Protein AF-A0A9D2KF08-F1 (afdb_monomer)

Sequence (345 aa):
MSPELLIENLLAYAKRHLFLPEEDEIYMRNVLLSHFRLSSPYQGEADTSEAENADVPDALMGEIASFAKSAHLAEDGEEERFAANVFGLLMPRPSKVNEVFSRLCEKEGASKASEYLYSLSVKSGYVQKTAIARNLKWNYEDGKSGLENTVNLSKPEKNNKDIAKLLSAPKGNKYPSCALCKENEGFEGSATHPPRRNLRTVKLTLGGEKWFLQYSPYAYYEEHCIAINEEHVPMHVDANTPAKLLDFVDVLPHYFIGSNASLPIVGGSILDHEHFQGGKHLMPMHHAPIRKCYAHPAFPHLTFGILDWYNSAVRFEGPRDEAEACAAKIIEAWKTFDFPACSIL

Solvent-accessible surface area (backbone atoms only — not comparable to full-atom values): 19444 Å² total; per-residue (Å²): 130,58,74,40,52,50,50,55,26,50,51,43,25,20,43,70,58,34,69,38,54,79,88,44,46,68,59,51,50,53,52,49,29,60,74,69,74,47,94,68,75,58,88,69,91,78,88,38,64,66,42,52,70,48,85,55,39,62,66,61,40,50,50,44,21,52,46,26,56,77,68,64,73,38,60,94,91,37,24,67,48,50,25,34,44,55,35,26,69,47,40,65,55,58,70,55,50,36,52,50,34,53,51,27,35,75,76,68,30,39,70,52,20,52,49,51,54,50,46,41,28,32,47,38,50,41,26,38,59,74,43,36,69,62,33,49,72,51,76,47,82,55,91,96,47,68,44,83,44,72,49,74,66,39,58,83,82,80,50,74,66,56,51,51,51,56,70,68,49,80,89,61,93,56,82,51,78,49,100,77,40,68,67,36,58,54,24,73,47,55,102,82,39,79,59,23,23,25,45,72,56,37,79,45,67,36,68,89,39,61,27,32,39,38,71,46,44,60,42,89,55,52,70,27,27,37,42,28,50,60,59,87,38,60,36,74,74,52,56,60,46,44,46,28,53,51,40,48,31,71,60,36,69,80,35,47,69,46,66,64,60,66,44,104,86,42,68,84,95,60,60,66,45,28,56,32,45,31,21,52,61,83,54,71,74,74,72,40,52,71,68,44,78,53,80,46,90,95,33,83,68,38,47,32,24,38,38,59,52,99,58,99,45,77,47,74,49,56,54,67,70,49,44,32,57,50,49,16,52,49,48,55,49,54,79,72,49,67,40,70,95,75,74,35,114

Foldseek 3Di:
DPVLLLLVLLLLLLVQQQVDDPVCSVVLSVVSCVLLVHDDHDPDDRDNPCSNPDQACVVSLVVQLVSCVVVVSDDVPCSSLSSLLSLLSSHDDLVVLQVVLVVCCVPVRLVRSLVSQVSLCRRSLVQVVVQLVPWDWDWDDDPPAIDTDIHQRSDDDQDPVLVVCLVPDDPPCDVVNDQPAPSQDLASADSNHDHRSSWHWYWFAFLNFIWIKGFDSRDRDARKMKIFGNDQAFAADALRNLRRQLSVCVSVVQKHKDDWHLDPVIDPDDRRTHMIIMGRDDDSQNVFDFPDWDADPVQRFWTKGFTPDPDGDMDIDGDSVSVSNVVNVVRVCLVPDADVVVPRD

Mean predicted aligned error: 5.59 Å

Structure (mmCIF, N/CA/C/O backbone):
data_AF-A0A9D2KF08-F1
#
_entry.id   AF-A0A9D2KF08-F1
#
loop_
_atom_site.group_PDB
_atom_site.id
_atom_site.type_symbol
_atom_site.label_atom_id
_atom_site.label_alt_id
_atom_site.label_comp_id
_atom_site.label_asym_id
_atom_site.label_entity_id
_atom_site.label_seq_id
_atom_site.pdbx_PDB_ins_code
_atom_site.Cartn_x
_atom_site.Cartn_y
_atom_site.Cartn_z
_atom_site.occupancy
_atom_site.B_iso_or_equiv
_atom_site.auth_seq_id
_atom_site.auth_comp_id
_atom_site.auth_asym_id
_atom_site.auth_atom_id
_atom_site.pdbx_PDB_model_num
ATOM 1 N N . MET A 1 1 ? -23.057 9.741 19.731 1.00 75.94 1 MET A N 1
ATOM 2 C CA . MET A 1 1 ? -23.403 8.330 20.000 1.00 75.94 1 MET A CA 1
ATOM 3 C C . MET A 1 1 ? -22.954 7.960 21.410 1.00 75.94 1 MET A C 1
ATOM 5 O O . MET A 1 1 ? -22.031 8.611 21.889 1.00 75.94 1 MET A O 1
ATOM 9 N N . SER A 1 2 ? -23.578 6.991 22.096 1.00 90.75 2 SER A N 1
ATOM 10 C CA . SER A 1 2 ? -22.961 6.454 23.323 1.00 90.75 2 SER A CA 1
ATOM 11 C C . SER A 1 2 ? -21.715 5.637 22.949 1.00 90.75 2 SER A C 1
ATOM 13 O O . SER A 1 2 ? -21.693 5.035 21.872 1.00 90.75 2 SER A O 1
ATOM 15 N N . PRO A 1 3 ? -20.665 5.614 23.782 1.00 93.12 3 PRO A N 1
ATOM 16 C CA . PRO A 1 3 ? -19.430 4.908 23.447 1.00 93.12 3 PRO A CA 1
ATOM 17 C C . PRO A 1 3 ? -19.610 3.384 23.374 1.00 93.12 3 PRO A C 1
ATOM 19 O O . PRO A 1 3 ? -18.895 2.713 22.636 1.00 93.12 3 PRO A O 1
ATOM 22 N N . GLU A 1 4 ? -20.606 2.829 24.064 1.00 96.38 4 GLU A N 1
ATOM 23 C CA . GLU A 1 4 ? -20.986 1.423 23.933 1.00 96.38 4 GLU A CA 1
ATOM 24 C C . GLU A 1 4 ? -21.622 1.128 22.567 1.00 96.38 4 GLU A C 1
ATOM 26 O O . GLU A 1 4 ? -21.334 0.093 21.976 1.00 96.38 4 GLU A O 1
ATOM 31 N N . LEU A 1 5 ? -22.450 2.036 22.034 1.00 96.75 5 LEU A N 1
ATOM 32 C CA . LEU A 1 5 ? -23.038 1.881 20.699 1.00 96.75 5 LEU A CA 1
ATOM 33 C C . LEU A 1 5 ? -21.975 2.051 19.597 1.00 96.75 5 LEU A C 1
ATOM 35 O O . LEU A 1 5 ? -22.026 1.355 18.585 1.00 96.75 5 LEU A O 1
ATOM 39 N N . LEU A 1 6 ? -20.955 2.889 19.829 1.00 97.81 6 LEU A N 1
ATOM 40 C CA . LEU A 1 6 ? -19.782 2.975 18.952 1.00 97.81 6 LEU A CA 1
ATOM 41 C C . LEU A 1 6 ? -19.063 1.618 18.838 1.00 97.81 6 LEU A C 1
ATOM 43 O O . LEU A 1 6 ? -18.645 1.245 17.746 1.00 97.81 6 LEU A O 1
ATOM 47 N N . ILE A 1 7 ? -18.950 0.850 19.928 1.00 98.31 7 ILE A N 1
ATOM 48 C CA . ILE A 1 7 ? -18.364 -0.502 19.881 1.00 98.31 7 ILE A CA 1
ATOM 49 C C . ILE A 1 7 ? -19.183 -1.431 18.981 1.00 98.31 7 ILE A C 1
ATOM 51 O O . ILE A 1 7 ? -18.597 -2.135 18.160 1.00 98.31 7 ILE A O 1
ATOM 55 N N . GLU A 1 8 ? -20.513 -1.416 19.082 1.00 98.00 8 GLU A N 1
ATOM 56 C CA . GLU A 1 8 ? -21.365 -2.257 18.229 1.00 98.00 8 GLU A CA 1
ATOM 57 C C . GLU A 1 8 ? -21.230 -1.883 16.744 1.00 98.00 8 GLU A C 1
ATOM 59 O O . GLU A 1 8 ? -21.071 -2.762 15.895 1.00 98.00 8 GLU A O 1
ATOM 64 N N . ASN A 1 9 ? -21.151 -0.586 16.432 1.00 98.31 9 ASN A N 1
ATOM 65 C CA . ASN A 1 9 ? -20.872 -0.111 15.076 1.00 98.31 9 ASN A CA 1
ATOM 66 C C . ASN A 1 9 ? -19.496 -0.546 14.559 1.00 98.31 9 ASN A C 1
ATOM 68 O O . ASN A 1 9 ? -19.372 -0.959 13.405 1.00 98.31 9 ASN A O 1
ATOM 72 N N . LEU A 1 10 ? -18.461 -0.501 15.401 1.00 98.56 10 LEU A N 1
ATOM 73 C CA . LEU A 1 10 ? -17.120 -0.961 15.037 1.00 98.56 10 LEU A CA 1
ATOM 74 C C . LEU A 1 10 ? -17.085 -2.468 14.765 1.00 98.56 10 LEU A C 1
ATOM 76 O O . LEU A 1 10 ? -16.436 -2.895 13.810 1.00 98.56 10 LEU A O 1
ATOM 80 N N . LEU A 1 11 ? -17.790 -3.273 15.564 1.00 98.44 11 LEU A N 1
ATOM 81 C CA . LEU A 1 11 ? -17.887 -4.721 15.358 1.00 98.44 11 LEU A CA 1
ATOM 82 C C . LEU A 1 11 ? -18.637 -5.044 14.064 1.00 98.44 11 LEU A C 1
ATOM 84 O O . LEU A 1 11 ? -18.168 -5.865 13.276 1.00 98.44 11 LEU A O 1
ATOM 88 N N . ALA A 1 12 ? -19.762 -4.376 13.806 1.00 98.12 12 ALA A N 1
ATOM 89 C CA . ALA A 1 12 ? -20.527 -4.544 12.575 1.00 98.12 12 ALA A CA 1
ATOM 90 C C . ALA A 1 12 ? -19.712 -4.145 11.332 1.00 98.12 12 ALA A C 1
ATOM 92 O O . ALA A 1 12 ? -19.596 -4.928 10.384 1.00 98.12 12 ALA A O 1
ATOM 93 N N . TYR A 1 13 ? -19.043 -2.987 11.380 1.00 98.62 13 TYR A N 1
ATOM 94 C CA . TYR A 1 13 ? -18.118 -2.550 10.334 1.00 98.62 13 TYR A CA 1
ATOM 95 C C . TYR A 1 13 ? -16.993 -3.569 10.114 1.00 98.62 13 TYR A C 1
ATOM 97 O O . TYR A 1 13 ? -16.689 -3.931 8.976 1.00 98.62 13 TYR A O 1
ATOM 105 N N . ALA A 1 14 ? -16.372 -4.066 11.188 1.00 98.50 14 ALA A N 1
ATOM 106 C CA . ALA A 1 14 ? -15.249 -4.991 11.093 1.00 98.50 14 ALA A CA 1
ATOM 107 C C . ALA A 1 14 ? -15.651 -6.356 10.518 1.00 98.50 14 ALA A C 1
ATOM 109 O O . ALA A 1 14 ? -14.925 -6.892 9.678 1.00 98.50 14 ALA A O 1
ATOM 110 N N . LYS A 1 15 ? -16.818 -6.895 10.892 1.00 97.88 15 LYS A N 1
ATOM 111 C CA . LYS A 1 15 ? -17.366 -8.123 10.287 1.00 97.88 15 LYS A CA 1
ATOM 112 C C . LYS A 1 15 ? -17.583 -7.948 8.787 1.00 97.88 15 LYS A C 1
ATOM 114 O O . LYS A 1 15 ? -17.232 -8.821 7.997 1.00 97.88 15 LYS A O 1
ATOM 119 N N . ARG A 1 16 ? -18.120 -6.793 8.388 1.00 97.62 16 ARG A N 1
ATOM 120 C CA . ARG A 1 16 ? -18.457 -6.506 6.993 1.00 97.62 16 ARG A CA 1
ATOM 121 C C . ARG A 1 16 ? -17.239 -6.227 6.112 1.00 97.62 16 ARG A C 1
ATOM 123 O O . ARG A 1 16 ? -17.186 -6.719 4.988 1.00 97.62 16 ARG A O 1
ATOM 130 N N . HIS A 1 17 ? -16.286 -5.434 6.601 1.00 97.94 17 HIS A N 1
ATOM 131 C CA . HIS A 1 17 ? -15.233 -4.828 5.772 1.00 97.94 17 HIS A CA 1
ATOM 132 C C . HIS A 1 17 ? -13.811 -5.251 6.141 1.00 97.94 17 HIS A C 1
ATOM 134 O O . HIS A 1 17 ? -12.909 -5.140 5.312 1.00 97.94 17 HIS A O 1
ATOM 140 N N . LEU A 1 18 ? -13.594 -5.714 7.375 1.00 97.88 18 LEU A N 1
ATOM 141 C CA . LEU A 1 18 ? -12.272 -6.063 7.910 1.00 97.88 18 LEU A CA 1
ATOM 142 C C . LEU A 1 18 ? -12.136 -7.556 8.225 1.00 97.88 18 LEU A C 1
ATOM 144 O O . LEU A 1 18 ? -11.150 -7.957 8.831 1.00 97.88 18 LEU A O 1
ATOM 148 N N . PHE A 1 19 ? -13.069 -8.390 7.759 1.00 96.75 19 PHE A N 1
ATOM 149 C CA . PHE A 1 19 ? -13.002 -9.848 7.888 1.00 96.75 19 PHE A CA 1
ATOM 150 C C . PHE A 1 19 ? -12.913 -10.334 9.345 1.00 96.75 19 PHE A C 1
ATOM 152 O O . PHE A 1 19 ? -12.255 -11.343 9.605 1.00 96.75 19 PHE A O 1
ATOM 159 N N . LEU A 1 20 ? -13.551 -9.628 10.288 1.00 97.69 20 LEU A N 1
ATOM 160 C CA . LEU A 1 20 ? -13.701 -10.116 11.661 1.00 97.69 20 LEU A CA 1
ATOM 161 C C . LEU A 1 20 ? -14.610 -11.364 11.654 1.00 97.69 20 LEU A C 1
ATOM 163 O O . LEU A 1 20 ? -15.760 -11.245 11.226 1.00 97.69 20 LEU A O 1
ATOM 167 N N . PRO A 1 21 ? -14.130 -12.541 12.099 1.00 96.69 21 PRO A N 1
ATOM 168 C CA . PRO A 1 21 ? -14.959 -13.742 12.187 1.00 96.69 21 PRO A CA 1
ATOM 169 C C . PRO A 1 21 ? -16.083 -13.589 13.216 1.00 96.69 21 PRO A C 1
ATOM 171 O O . PRO A 1 21 ? -15.921 -12.893 14.221 1.00 96.69 21 PRO A O 1
ATOM 174 N N . GLU A 1 22 ? -17.206 -14.278 13.000 1.00 96.19 22 GLU A N 1
ATOM 175 C CA . GLU A 1 22 ? -18.330 -14.274 13.949 1.00 96.19 22 GLU A CA 1
ATOM 176 C C . GLU A 1 22 ? -17.916 -14.849 15.309 1.00 96.19 22 GLU A C 1
ATOM 178 O O . GLU A 1 22 ? -18.312 -14.339 16.358 1.00 96.19 22 GLU A O 1
ATOM 183 N N . GLU A 1 23 ? -17.051 -15.863 15.303 1.00 97.25 23 GLU A N 1
ATOM 184 C CA . GLU A 1 23 ? -16.531 -16.514 16.504 1.00 97.25 23 GLU A CA 1
ATOM 185 C C . GLU A 1 23 ? -15.703 -15.561 17.381 1.00 97.25 23 GLU A C 1
ATOM 187 O O . GLU A 1 23 ? -15.657 -15.720 18.603 1.00 97.25 23 GLU A O 1
ATOM 192 N N . ASP A 1 24 ? -15.089 -14.545 16.770 1.00 98.00 24 ASP A N 1
ATOM 193 C CA . ASP A 1 24 ? -14.249 -13.562 17.453 1.00 98.00 24 ASP A CA 1
ATOM 194 C C . ASP A 1 24 ? -15.043 -12.340 17.940 1.00 98.00 24 ASP A C 1
ATOM 196 O O . ASP A 1 24 ? -14.480 -11.482 18.621 1.00 98.00 24 ASP A O 1
ATOM 200 N N . GLU A 1 25 ? -16.344 -12.233 17.649 1.00 97.56 25 GLU A N 1
ATOM 201 C CA . GLU A 1 25 ? -17.122 -11.027 17.951 1.00 97.56 25 GLU A CA 1
ATOM 202 C C . GLU A 1 25 ? -17.157 -10.715 19.456 1.00 97.56 25 GLU A C 1
ATOM 204 O O . GLU A 1 25 ? -16.863 -9.593 19.875 1.00 97.56 25 GLU A O 1
ATOM 209 N N . ILE A 1 26 ? -17.468 -11.709 20.297 1.00 97.88 26 ILE A N 1
ATOM 210 C CA . ILE A 1 26 ? -17.503 -11.537 21.761 1.00 97.88 26 ILE A CA 1
ATOM 211 C C . ILE A 1 26 ? -16.108 -11.196 22.295 1.00 97.88 26 ILE A C 1
ATOM 213 O O . ILE A 1 26 ? -15.964 -10.336 23.167 1.00 97.88 26 ILE A O 1
ATOM 217 N N . TYR A 1 27 ? -15.074 -11.853 21.767 1.00 98.50 27 TYR A N 1
ATOM 218 C CA . TYR A 1 27 ? -13.692 -11.575 22.141 1.00 98.50 27 TYR A CA 1
ATOM 219 C C . TYR A 1 27 ? -13.312 -10.128 21.805 1.00 98.50 27 TYR A C 1
ATOM 221 O O . TYR A 1 27 ? -12.850 -9.394 22.681 1.00 98.50 27 TYR A O 1
ATOM 229 N N . MET A 1 28 ? -13.570 -9.692 20.571 1.00 98.56 28 MET A N 1
ATOM 230 C CA . MET A 1 28 ? -13.241 -8.349 20.103 1.00 98.56 28 MET A CA 1
ATOM 231 C C . MET A 1 28 ? -14.034 -7.278 20.852 1.00 98.56 28 MET A C 1
ATOM 233 O O . MET A 1 28 ? -13.464 -6.262 21.242 1.00 98.56 28 MET A O 1
ATOM 237 N N . ARG A 1 29 ? -15.314 -7.524 21.154 1.00 98.31 29 ARG A N 1
ATOM 238 C CA . ARG A 1 29 ? -16.123 -6.641 22.005 1.00 98.31 29 ARG A CA 1
ATOM 239 C C . ARG A 1 29 ? -15.451 -6.392 23.353 1.00 98.31 29 ARG A C 1
ATOM 241 O O . ARG A 1 29 ? -15.300 -5.244 23.756 1.00 98.31 29 ARG A O 1
ATOM 248 N N . ASN A 1 30 ? -14.986 -7.446 24.024 1.00 98.44 30 ASN A N 1
ATOM 249 C CA . ASN A 1 30 ? -14.297 -7.321 25.312 1.00 98.44 30 ASN A CA 1
ATOM 250 C C . ASN A 1 30 ? -12.951 -6.587 25.195 1.00 98.44 30 ASN A C 1
ATOM 252 O O . ASN A 1 30 ? -12.602 -5.796 26.074 1.00 98.44 30 ASN A O 1
ATOM 256 N N . VAL A 1 31 ? -12.211 -6.804 24.103 1.00 98.31 31 VAL A N 1
ATOM 257 C CA . VAL A 1 31 ? -10.979 -6.056 23.807 1.00 98.31 31 VAL A CA 1
ATOM 258 C C . VAL A 1 31 ? -11.276 -4.562 23.651 1.00 98.31 31 VAL A C 1
ATOM 260 O O . VAL A 1 31 ? -10.591 -3.741 24.262 1.00 98.31 31 VAL A O 1
ATOM 263 N N . LEU A 1 32 ? -12.316 -4.201 22.895 1.00 98.44 32 LEU A N 1
ATOM 264 C CA . LEU A 1 32 ? -12.725 -2.809 22.697 1.00 98.44 32 LEU A CA 1
ATOM 265 C C . LEU A 1 32 ? -13.244 -2.169 23.988 1.00 98.44 32 LEU A C 1
ATOM 267 O O . LEU A 1 32 ? -12.834 -1.056 24.297 1.00 98.44 32 LEU A O 1
ATOM 271 N N . LEU A 1 33 ? -14.059 -2.874 24.783 1.00 98.44 33 LEU A N 1
ATOM 272 C CA . LEU A 1 33 ? -14.514 -2.403 26.099 1.00 98.44 33 LEU A CA 1
ATOM 273 C C . LEU A 1 33 ? -13.323 -2.063 27.001 1.00 98.44 33 LEU A C 1
ATOM 275 O O . LEU A 1 33 ? -13.264 -0.973 27.570 1.00 98.44 33 LEU A O 1
ATOM 279 N N . SER A 1 34 ? -12.327 -2.954 27.068 1.00 98.00 34 SER A N 1
ATOM 280 C CA . SER A 1 34 ? -11.099 -2.700 27.824 1.00 98.00 34 SER A CA 1
ATOM 281 C C . SER A 1 34 ? -10.314 -1.511 27.267 1.00 98.00 34 SER A C 1
ATOM 283 O O . SER A 1 34 ? -9.789 -0.717 28.047 1.00 98.00 34 SER A O 1
ATOM 285 N N . HIS A 1 35 ? -10.212 -1.381 25.942 1.00 96.94 35 HIS A N 1
ATOM 286 C CA . HIS A 1 35 ? -9.482 -0.287 25.299 1.00 96.94 35 HIS A CA 1
ATOM 287 C C . HIS A 1 35 ? -10.166 1.071 25.522 1.00 96.94 35 HIS A C 1
ATOM 289 O O . HIS A 1 35 ? -9.496 2.081 25.724 1.00 96.94 35 HIS A O 1
ATOM 295 N N . PHE A 1 36 ? -11.501 1.084 25.551 1.00 97.75 36 PHE A N 1
ATOM 296 C CA . PHE A 1 36 ? -12.343 2.263 25.778 1.00 97.75 36 PHE A CA 1
ATOM 297 C C . PHE A 1 36 ? -12.617 2.549 27.257 1.00 97.75 36 PHE A C 1
ATOM 299 O O . PHE A 1 36 ? -13.245 3.556 27.573 1.00 97.75 36 PHE A O 1
ATOM 306 N N . ARG A 1 37 ? -12.116 1.701 28.168 1.00 97.75 37 ARG A N 1
ATOM 307 C CA . ARG A 1 37 ? -12.344 1.778 29.622 1.00 97.75 37 ARG A CA 1
ATOM 308 C C . ARG A 1 37 ? -13.832 1.757 30.001 1.00 97.75 37 ARG A C 1
ATOM 310 O O . ARG A 1 37 ? -14.253 2.450 30.925 1.00 97.75 37 ARG A O 1
ATOM 317 N N . LEU A 1 38 ? -14.614 0.937 29.303 1.00 97.31 38 LEU A N 1
ATOM 318 C CA . LEU A 1 38 ? -16.035 0.706 29.565 1.00 97.31 38 LEU A CA 1
ATOM 319 C C . LEU A 1 38 ? -16.226 -0.630 30.292 1.00 97.31 38 LEU A C 1
ATOM 321 O O . LEU A 1 38 ? -15.482 -1.584 30.071 1.00 97.31 38 LEU A O 1
ATOM 325 N N . SER A 1 39 ? -17.226 -0.704 31.170 1.00 96.06 39 SER A N 1
ATOM 326 C CA . SER A 1 39 ? -17.474 -1.881 32.017 1.00 96.06 39 SER A CA 1
ATOM 327 C C . SER A 1 39 ? -18.493 -2.867 31.444 1.00 96.06 39 SER A C 1
ATOM 329 O O . SER A 1 39 ? -18.546 -4.011 31.894 1.00 96.06 39 SER A O 1
ATOM 331 N N . SER A 1 40 ? -19.313 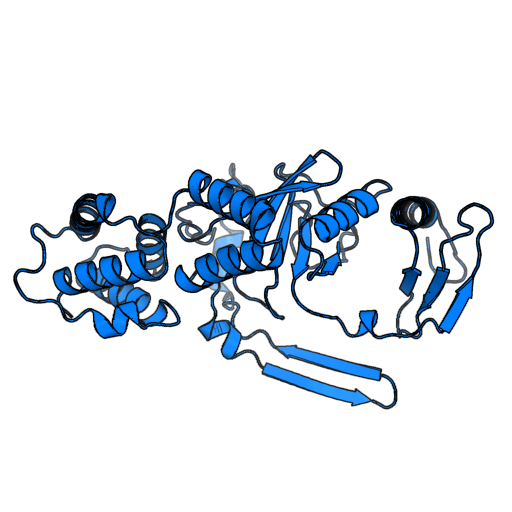-2.446 30.481 1.00 96.44 40 SER A N 1
ATOM 332 C CA . SER A 1 40 ? -20.398 -3.256 29.925 1.00 96.44 40 SER A CA 1
ATOM 333 C C . SER A 1 40 ? -20.714 -2.865 28.482 1.00 96.44 40 SER A C 1
ATOM 335 O O . SER A 1 40 ? -20.522 -1.704 28.121 1.00 96.44 40 SER A O 1
ATOM 337 N N . PRO A 1 41 ? -21.238 -3.797 27.668 1.00 96.50 41 PRO A N 1
ATOM 338 C CA . PRO A 1 41 ? -21.684 -3.500 26.312 1.00 96.50 41 PRO A CA 1
ATOM 339 C C . PRO A 1 41 ? -23.009 -2.732 26.288 1.00 96.50 41 PRO A C 1
ATOM 341 O O . PRO A 1 41 ? -23.691 -2.596 27.312 1.00 96.50 41 PRO A O 1
ATOM 344 N N . TYR A 1 42 ? -23.387 -2.278 25.093 1.00 96.38 42 TYR A N 1
ATOM 345 C CA . TYR A 1 42 ? -24.669 -1.627 24.850 1.00 96.38 42 TYR A CA 1
ATOM 346 C C . TYR A 1 42 ? -25.823 -2.582 25.196 1.00 96.38 42 TYR A C 1
ATOM 348 O O . TYR A 1 42 ? -25.774 -3.765 24.875 1.00 96.38 42 TYR A O 1
ATOM 356 N N . GLN A 1 43 ? -26.842 -2.082 25.900 1.00 91.25 43 GLN A N 1
ATOM 357 C CA . GLN A 1 43 ? -27.939 -2.905 26.437 1.00 91.25 43 GLN A CA 1
ATOM 358 C C . GLN A 1 43 ? -29.208 -2.888 25.563 1.00 91.25 43 GLN A C 1
ATOM 360 O O . GLN A 1 43 ? -30.185 -3.550 25.901 1.00 91.25 43 GLN A O 1
ATOM 365 N N . GLY A 1 44 ? -29.222 -2.105 24.481 1.00 89.69 44 GLY A N 1
ATOM 366 C CA . GLY A 1 44 ? -30.364 -1.974 23.572 1.00 89.69 44 GLY A CA 1
ATOM 367 C C . GLY A 1 44 ? -30.131 -2.637 22.216 1.00 89.69 44 GLY A C 1
ATOM 368 O O . GLY A 1 44 ? -29.064 -3.186 21.947 1.00 89.69 44 GLY A O 1
ATOM 369 N N . GLU A 1 45 ? -31.125 -2.532 21.338 1.00 88.81 45 GLU A N 1
ATOM 370 C CA . GLU A 1 45 ? -30.956 -2.863 19.923 1.00 88.81 45 GLU A CA 1
ATOM 371 C C . GLU A 1 45 ? -30.107 -1.779 19.249 1.00 88.81 45 GLU A C 1
ATOM 373 O O . GLU A 1 45 ? -30.460 -0.598 19.264 1.00 88.81 45 GLU A O 1
ATOM 378 N N . ALA A 1 46 ? -28.956 -2.175 18.708 1.00 90.94 46 ALA A N 1
ATOM 379 C CA . ALA A 1 46 ? -28.071 -1.287 17.970 1.00 90.94 46 ALA A CA 1
ATOM 380 C C . ALA A 1 46 ? -28.479 -1.262 16.491 1.00 90.94 46 ALA A C 1
ATOM 382 O O . ALA A 1 46 ? -28.489 -2.302 15.836 1.00 90.94 46 ALA A O 1
ATOM 383 N N . ASP A 1 47 ? -28.779 -0.078 15.957 1.00 93.50 47 ASP A N 1
ATOM 384 C CA . ASP A 1 47 ? -28.859 0.124 14.509 1.00 93.50 47 ASP A CA 1
ATOM 385 C C . ASP A 1 47 ? -27.447 0.372 13.966 1.00 93.50 47 ASP A C 1
ATOM 387 O O . ASP A 1 47 ? -26.882 1.454 14.139 1.00 93.50 47 ASP A O 1
ATOM 391 N N . THR A 1 48 ? -26.875 -0.659 13.342 1.00 96.12 48 THR A N 1
ATOM 392 C CA . THR A 1 48 ? -25.519 -0.658 12.773 1.00 96.12 48 THR A CA 1
ATOM 393 C C . THR A 1 48 ? -25.497 -0.433 11.263 1.00 96.12 48 THR A C 1
ATOM 395 O O . THR A 1 48 ? -24.436 -0.509 10.636 1.00 96.12 48 THR A O 1
ATOM 398 N N . SER A 1 49 ? -26.651 -0.139 10.658 1.00 95.50 49 SER A N 1
ATOM 399 C CA . SER A 1 49 ? -26.810 -0.096 9.203 1.00 95.50 49 SER A CA 1
ATOM 400 C C . SER A 1 49 ? -25.904 0.938 8.527 1.00 95.50 49 SER A C 1
ATOM 402 O O . SER A 1 49 ? -25.339 0.660 7.469 1.00 95.50 49 SER A O 1
ATOM 404 N N . GLU A 1 50 ? -25.705 2.109 9.135 1.00 95.12 50 GLU A N 1
ATOM 405 C CA . GLU A 1 50 ? -24.804 3.139 8.604 1.00 95.12 50 GLU A CA 1
ATOM 406 C C . GLU A 1 50 ? -23.344 2.660 8.592 1.00 95.12 50 GLU A C 1
ATOM 408 O O . GLU A 1 50 ? -22.655 2.789 7.579 1.00 95.12 50 GLU A O 1
ATOM 413 N N . ALA A 1 51 ? -22.888 2.033 9.681 1.00 96.06 51 ALA A N 1
ATOM 414 C CA . ALA A 1 51 ? -21.533 1.502 9.787 1.00 96.06 51 ALA A CA 1
ATOM 415 C C . ALA A 1 51 ? -21.301 0.355 8.788 1.00 96.06 51 ALA A C 1
ATOM 417 O O . ALA A 1 51 ? -20.293 0.322 8.086 1.00 96.06 51 ALA A O 1
ATOM 418 N N . GLU A 1 52 ? -22.249 -0.568 8.648 1.00 95.88 52 GLU A N 1
ATOM 419 C CA . GLU A 1 52 ? -22.136 -1.686 7.703 1.00 95.88 52 GLU A CA 1
ATOM 420 C C . GLU A 1 52 ? -22.080 -1.233 6.241 1.00 95.88 52 GLU A C 1
ATOM 422 O O . GLU A 1 52 ? -21.388 -1.848 5.428 1.00 95.88 52 GLU A O 1
ATOM 427 N N . ASN A 1 53 ? -22.768 -0.147 5.896 1.00 96.69 53 ASN A N 1
ATOM 428 C CA . ASN A 1 53 ? -22.820 0.363 4.528 1.00 96.69 53 ASN A CA 1
ATOM 429 C C . ASN A 1 53 ? -21.760 1.436 4.230 1.00 96.69 53 ASN A C 1
ATOM 431 O O . ASN A 1 53 ? -21.705 1.939 3.110 1.00 96.69 53 ASN A O 1
ATOM 435 N N . ALA A 1 54 ? -20.895 1.770 5.191 1.00 96.50 54 ALA A N 1
ATOM 436 C CA . ALA A 1 54 ? -19.870 2.786 5.008 1.00 96.50 54 ALA A CA 1
ATOM 437 C C . ALA A 1 54 ? -18.789 2.363 3.990 1.00 96.50 54 ALA A C 1
ATOM 439 O O . ALA A 1 54 ? -18.156 1.302 4.082 1.00 96.50 54 ALA A O 1
ATOM 440 N N . ASP A 1 55 ? -18.519 3.246 3.025 1.00 94.44 55 ASP A N 1
ATOM 441 C CA . ASP A 1 55 ? -17.479 3.033 2.016 1.00 94.44 55 ASP A CA 1
ATOM 442 C C . ASP A 1 55 ? -16.061 3.266 2.555 1.00 94.44 55 ASP A C 1
ATOM 444 O O . ASP A 1 55 ? -15.119 2.592 2.128 1.00 94.44 55 ASP A O 1
ATOM 448 N N . VAL A 1 56 ? -15.920 4.165 3.525 1.00 97.56 56 VAL A N 1
ATOM 449 C CA . VAL A 1 56 ? -14.666 4.546 4.188 1.00 97.56 56 VAL A CA 1
ATOM 450 C C . VAL A 1 56 ? -14.900 4.682 5.700 1.00 97.56 56 VAL A C 1
ATOM 452 O O . VAL A 1 56 ? -16.029 4.956 6.109 1.00 97.56 56 VAL A O 1
ATOM 455 N N . PRO A 1 57 ? -13.867 4.520 6.546 1.00 97.75 57 PRO A N 1
ATOM 456 C CA . PRO A 1 57 ? -14.032 4.515 8.001 1.00 97.75 57 PRO A CA 1
ATOM 457 C C . PRO A 1 57 ? -14.065 5.907 8.651 1.00 97.75 57 PRO A C 1
ATOM 459 O O . PRO A 1 57 ? -14.110 5.992 9.876 1.00 97.75 57 PRO A O 1
ATOM 462 N N . ASP A 1 58 ? -14.007 6.991 7.873 1.00 97.06 58 ASP A N 1
ATOM 463 C CA . ASP A 1 58 ? -13.763 8.355 8.364 1.00 97.06 58 ASP A CA 1
ATOM 464 C C . ASP A 1 58 ? -14.709 8.788 9.493 1.00 97.06 58 ASP A C 1
ATOM 466 O O . ASP A 1 58 ? -14.257 9.366 10.482 1.00 97.06 58 ASP A O 1
ATOM 470 N N . ALA A 1 59 ? -16.006 8.482 9.375 1.00 97.06 59 ALA A N 1
ATOM 471 C CA . ALA A 1 59 ? -16.994 8.807 10.403 1.00 97.06 59 ALA A CA 1
ATOM 472 C C . ALA A 1 59 ? -16.685 8.082 11.724 1.00 97.06 59 ALA A C 1
ATOM 474 O O . ALA A 1 59 ? -16.563 8.726 12.764 1.00 97.06 59 ALA A O 1
ATOM 475 N N . LEU A 1 60 ? -16.450 6.766 11.669 1.00 98.12 60 LEU A N 1
ATOM 476 C CA . LEU A 1 60 ? -16.089 5.957 12.838 1.00 98.12 60 LEU A CA 1
ATOM 477 C C . LEU A 1 60 ? -14.757 6.405 13.448 1.00 98.12 60 LEU A C 1
ATOM 479 O O . LEU A 1 60 ? -14.636 6.496 14.667 1.00 98.12 60 LEU A O 1
ATOM 483 N N . MET A 1 61 ? -13.757 6.728 12.623 1.00 97.44 61 MET A N 1
ATOM 484 C CA . MET A 1 61 ? -12.487 7.282 13.103 1.00 97.44 61 MET A CA 1
ATOM 485 C C . MET A 1 61 ? -12.687 8.617 13.826 1.00 97.44 61 MET A C 1
ATOM 487 O O . MET A 1 61 ? -12.102 8.825 14.889 1.00 97.44 61 MET A O 1
ATOM 491 N N . GLY A 1 62 ? -13.538 9.495 13.288 1.00 97.19 62 GLY A N 1
ATOM 492 C CA . GLY A 1 62 ? -13.903 10.762 13.917 1.00 97.19 62 GLY A CA 1
ATOM 493 C C . GLY A 1 62 ? -14.631 10.576 15.250 1.00 97.19 62 GLY A C 1
ATOM 494 O O . GLY A 1 62 ? -14.319 11.267 16.221 1.00 97.19 62 GLY A O 1
ATOM 495 N N . GLU A 1 63 ? -15.549 9.612 15.335 1.00 97.69 63 GLU A N 1
ATOM 496 C CA . GLU A 1 63 ? -16.248 9.268 16.577 1.00 97.69 63 GLU A CA 1
ATOM 497 C C . GLU A 1 63 ? -15.298 8.697 17.634 1.00 97.69 63 GLU A C 1
ATOM 499 O O . GLU A 1 63 ? -15.349 9.124 18.790 1.00 97.69 63 GLU A O 1
ATOM 504 N N . ILE A 1 64 ? -14.377 7.806 17.245 1.00 98.06 64 ILE A N 1
ATOM 505 C CA . ILE A 1 64 ? -13.331 7.291 18.138 1.00 98.06 64 ILE A CA 1
ATOM 506 C C . ILE A 1 64 ? -12.458 8.435 18.656 1.00 98.06 64 ILE A C 1
ATOM 508 O O . ILE A 1 64 ? -12.217 8.517 19.859 1.00 98.06 64 ILE A O 1
ATOM 512 N N . ALA A 1 65 ? -11.994 9.323 17.775 1.00 97.00 65 ALA A N 1
ATOM 513 C CA . ALA A 1 65 ? -11.145 10.448 18.156 1.00 97.00 65 ALA A CA 1
ATOM 514 C C . ALA A 1 65 ? -11.878 11.411 19.107 1.00 97.00 65 ALA A C 1
ATOM 516 O O . ALA A 1 65 ? -11.335 11.817 20.137 1.00 97.00 65 ALA A O 1
ATOM 517 N N . SER A 1 66 ? -13.140 11.733 18.808 1.00 96.88 66 SER A N 1
ATOM 518 C CA . SER A 1 66 ? -13.982 12.572 19.665 1.00 96.88 66 SER A CA 1
ATOM 519 C C . SER A 1 66 ? -14.197 11.940 21.040 1.00 96.88 66 SER A C 1
ATOM 521 O O . SER A 1 66 ? -14.050 12.621 22.062 1.00 96.88 66 SER A O 1
ATOM 523 N N . PHE A 1 67 ? -14.478 10.637 21.080 1.00 97.31 67 PHE A N 1
ATOM 524 C CA . PHE A 1 67 ? -14.630 9.913 22.332 1.00 97.31 67 PHE A CA 1
ATOM 525 C C . PHE A 1 67 ? -13.319 9.884 23.122 1.00 97.31 67 PHE A C 1
ATOM 527 O O . PHE A 1 67 ? -13.319 10.260 24.296 1.00 97.31 67 PHE A O 1
ATOM 534 N N . ALA A 1 68 ? -12.199 9.548 22.473 1.00 97.12 68 ALA A N 1
ATOM 535 C CA . ALA A 1 68 ? -10.882 9.497 23.095 1.00 97.12 68 ALA A CA 1
ATOM 536 C C . ALA A 1 68 ? -10.497 10.828 23.747 1.00 97.12 68 ALA A C 1
ATOM 538 O O . ALA A 1 68 ? -9.982 10.834 24.866 1.00 97.12 68 ALA A O 1
ATOM 539 N N . LYS A 1 69 ? -10.826 11.948 23.094 1.00 96.00 69 LYS A N 1
ATOM 540 C CA . LYS A 1 69 ? -10.671 13.288 23.661 1.00 96.00 69 LYS A CA 1
ATOM 541 C C . LYS A 1 69 ? -11.531 13.497 24.903 1.00 96.00 69 LYS A C 1
ATOM 543 O O . LYS A 1 69 ? -11.028 13.874 25.956 1.00 96.00 69 LYS A O 1
ATOM 548 N N . SER A 1 70 ? -12.838 13.259 24.780 1.00 95.56 70 SER A N 1
ATOM 549 C CA . SER A 1 70 ? -13.807 13.551 25.845 1.00 95.56 70 SER A CA 1
ATOM 550 C C . SER A 1 70 ? -13.625 12.684 27.095 1.00 95.56 70 SER A C 1
ATOM 552 O O . SER A 1 70 ? -13.913 13.134 28.200 1.00 95.56 70 SER A O 1
ATOM 554 N N . ALA A 1 71 ? -13.125 11.459 26.921 1.00 95.69 71 ALA A N 1
ATOM 555 C CA . ALA A 1 71 ? -12.898 10.490 27.988 1.00 95.69 71 ALA A CA 1
ATOM 556 C C . ALA A 1 71 ? -11.427 10.420 28.441 1.00 95.69 71 ALA A C 1
ATOM 558 O O . ALA A 1 71 ? -11.080 9.561 29.253 1.00 95.69 71 ALA A O 1
ATOM 559 N N . HIS A 1 72 ? -10.559 11.305 27.931 1.00 95.81 72 HIS A N 1
ATOM 560 C CA . HIS A 1 72 ? -9.125 11.338 28.241 1.00 95.81 72 HIS A CA 1
ATOM 561 C C . HIS A 1 72 ? -8.430 9.974 28.042 1.00 95.81 72 HIS A C 1
ATOM 563 O O . HIS A 1 72 ? -7.670 9.494 28.892 1.00 95.81 72 HIS A O 1
ATOM 569 N N . LEU A 1 73 ? -8.731 9.317 26.917 1.00 95.69 73 LEU A N 1
ATOM 570 C CA . LEU A 1 73 ? -8.111 8.053 26.501 1.00 95.69 73 LEU A CA 1
ATOM 571 C C . LEU A 1 73 ? -6.836 8.265 25.676 1.00 95.69 73 LEU A C 1
ATOM 573 O O . LEU A 1 73 ? -6.046 7.334 25.528 1.00 95.69 73 LEU A O 1
ATOM 577 N N . ALA A 1 74 ? -6.628 9.480 25.170 1.00 92.44 74 ALA A N 1
ATOM 578 C CA . ALA A 1 74 ? -5.435 9.901 24.452 1.00 92.44 74 ALA A CA 1
ATOM 579 C C . ALA A 1 74 ? -4.909 11.226 25.021 1.00 92.44 74 ALA A C 1
ATOM 581 O O . ALA A 1 74 ? -5.650 11.980 25.654 1.00 92.44 74 ALA A O 1
ATOM 582 N N . GLU A 1 75 ? -3.624 11.493 24.800 1.00 89.56 75 GLU A N 1
ATOM 583 C CA . GLU A 1 75 ? -3.048 12.821 25.023 1.00 89.56 75 GLU A CA 1
ATOM 584 C C . GLU A 1 75 ? -3.586 13.811 23.977 1.00 89.56 75 GLU A C 1
ATOM 586 O O . GLU A 1 75 ? -3.970 13.410 22.875 1.00 89.56 75 GLU A O 1
ATOM 591 N N . ASP A 1 76 ? -3.601 15.103 24.311 1.00 85.00 76 ASP A N 1
ATOM 592 C CA . ASP A 1 76 ? -4.060 16.150 23.394 1.00 85.00 76 ASP A CA 1
ATOM 593 C C . ASP A 1 76 ? -3.248 16.131 22.086 1.00 85.00 76 ASP A C 1
ATOM 595 O O . ASP A 1 76 ? -2.025 16.300 22.095 1.00 85.00 76 ASP A O 1
ATOM 599 N N . GLY A 1 77 ? -3.935 15.974 20.951 1.00 85.12 77 GLY A N 1
ATOM 600 C CA . GLY A 1 77 ? -3.323 15.878 19.624 1.00 85.12 77 GLY A CA 1
ATOM 601 C C . GLY A 1 77 ? -2.970 14.454 19.180 1.00 85.12 77 GLY A C 1
ATOM 602 O O . GLY A 1 77 ? -2.462 14.284 18.074 1.00 85.12 77 GLY A O 1
ATOM 603 N N . GLU A 1 78 ? -3.233 13.435 20.003 1.00 89.19 78 GLU A N 1
ATOM 604 C CA . GLU A 1 78 ? -2.971 12.018 19.704 1.00 89.19 78 GLU A CA 1
ATOM 605 C C . GLU A 1 78 ? -4.262 11.214 19.453 1.00 89.19 78 GLU A C 1
ATOM 607 O O . GLU A 1 78 ? -4.249 9.981 19.397 1.00 89.19 78 GLU A O 1
ATOM 612 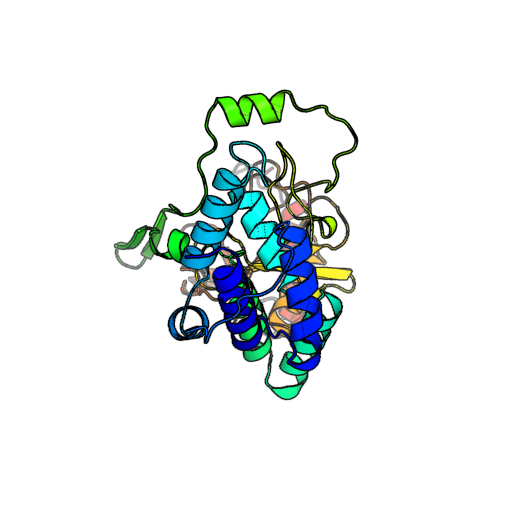N N . GLU A 1 79 ? -5.399 11.889 19.283 1.00 93.19 79 GLU A N 1
ATOM 613 C CA . GLU A 1 79 ? -6.701 11.245 19.098 1.00 93.19 79 GLU A CA 1
ATOM 614 C C . GLU A 1 79 ? -6.784 10.449 17.786 1.00 93.19 79 GLU A C 1
ATOM 616 O O . GLU A 1 79 ? -7.341 9.351 17.756 1.00 93.19 79 GLU A O 1
ATOM 621 N N . GLU A 1 80 ? -6.168 10.947 16.710 1.00 89.94 80 GLU A N 1
ATOM 622 C CA . GLU A 1 80 ? -6.072 10.222 15.435 1.00 89.94 80 GLU A CA 1
ATOM 623 C C . GLU A 1 80 ? -5.206 8.960 15.560 1.00 89.94 80 GLU A C 1
ATOM 625 O O . GLU A 1 80 ? -5.529 7.916 14.987 1.00 89.94 80 GLU A O 1
ATOM 630 N N . ARG A 1 81 ? -4.130 9.015 16.362 1.00 91.44 81 ARG A N 1
ATOM 631 C CA . ARG A 1 81 ? -3.299 7.842 16.678 1.00 91.44 81 ARG A CA 1
ATOM 632 C C . ARG A 1 81 ? -4.115 6.797 17.432 1.00 91.44 81 ARG A C 1
ATOM 634 O O . ARG A 1 81 ? -4.029 5.611 17.116 1.00 91.44 81 ARG A O 1
ATOM 641 N N . PHE A 1 82 ? -4.935 7.227 18.389 1.00 95.19 82 PHE A N 1
ATOM 642 C CA . PHE A 1 82 ? -5.847 6.342 19.108 1.00 95.19 82 PHE A CA 1
ATOM 643 C C . PHE A 1 82 ? -6.871 5.692 18.163 1.00 95.19 82 PHE A C 1
ATOM 645 O O . PHE A 1 82 ? -7.056 4.476 18.203 1.00 95.19 82 PHE A O 1
ATOM 652 N N . ALA A 1 83 ? -7.462 6.454 17.237 1.00 95.94 83 ALA A N 1
ATOM 653 C CA . ALA A 1 83 ? -8.362 5.902 16.223 1.00 95.94 83 ALA A CA 1
ATOM 654 C C . ALA A 1 83 ? -7.669 4.870 15.312 1.00 95.94 83 ALA A C 1
ATOM 656 O O . ALA A 1 83 ? -8.199 3.779 15.088 1.00 95.94 83 ALA A O 1
ATOM 657 N N . ALA A 1 84 ? -6.447 5.155 14.850 1.00 94.12 84 ALA A N 1
ATOM 658 C CA . ALA A 1 84 ? -5.654 4.209 14.064 1.00 94.12 84 ALA A CA 1
ATOM 659 C C . ALA A 1 84 ? -5.303 2.931 14.853 1.00 94.12 84 ALA A C 1
ATOM 661 O O . ALA A 1 84 ? -5.271 1.840 14.277 1.00 94.12 84 ALA A O 1
ATOM 662 N N . ASN A 1 85 ? -5.071 3.043 16.167 1.00 95.81 85 ASN A N 1
ATOM 663 C CA . ASN A 1 85 ? -4.850 1.896 17.049 1.00 95.81 85 ASN A CA 1
ATOM 664 C C . ASN A 1 85 ? -6.082 0.985 17.109 1.00 95.81 85 ASN A C 1
ATOM 666 O O . ASN A 1 85 ? -5.933 -0.227 16.953 1.00 95.81 85 ASN A O 1
ATOM 670 N N . VAL A 1 86 ? -7.283 1.553 17.264 1.00 97.75 86 VAL A N 1
ATOM 671 C CA . VAL A 1 86 ? -8.546 0.794 17.276 1.00 97.75 86 VAL A CA 1
ATOM 672 C C . VAL A 1 86 ? -8.737 0.027 15.971 1.00 97.75 86 VAL A C 1
ATOM 674 O O . VAL A 1 86 ? -8.968 -1.179 15.997 1.00 97.75 86 VAL A O 1
ATOM 677 N N . PHE A 1 87 ? -8.547 0.678 14.821 1.00 98.00 87 PHE A N 1
ATOM 678 C CA . PHE A 1 87 ? -8.609 -0.014 13.530 1.00 98.00 87 PHE A CA 1
ATOM 679 C C . PHE A 1 87 ? -7.528 -1.088 13.384 1.00 98.00 87 PHE A C 1
ATOM 681 O O . PHE A 1 87 ? -7.779 -2.142 12.808 1.00 98.00 87 PHE A O 1
ATOM 688 N N . GLY A 1 88 ? -6.346 -0.876 13.964 1.00 97.31 88 GLY A N 1
ATOM 689 C CA . GLY A 1 88 ? -5.307 -1.898 14.030 1.00 97.31 88 GLY A CA 1
ATOM 690 C C . GLY A 1 88 ? -5.721 -3.166 14.785 1.00 97.31 88 GLY A C 1
ATOM 691 O O . GLY A 1 88 ? -5.282 -4.248 14.386 1.00 97.31 88 GLY A O 1
ATOM 692 N N . LEU A 1 89 ? -6.563 -3.043 15.824 1.00 97.56 89 LEU A N 1
ATOM 693 C CA . LEU A 1 89 ? -7.137 -4.169 16.578 1.00 97.56 89 LEU A CA 1
ATOM 694 C C . LEU A 1 89 ? -8.199 -4.922 15.768 1.00 97.56 89 LEU A C 1
ATOM 696 O O . LEU A 1 89 ? -8.232 -6.148 15.806 1.00 97.56 89 LEU A O 1
ATOM 700 N N . LEU A 1 90 ? -9.039 -4.193 15.029 1.00 98.06 90 LEU A N 1
ATOM 701 C CA . LEU A 1 90 ? -10.128 -4.756 14.222 1.00 98.06 90 LEU A CA 1
ATOM 702 C C . LEU A 1 90 ? -9.636 -5.506 12.977 1.00 98.06 90 LEU A C 1
ATOM 704 O O . LEU A 1 90 ? -10.355 -6.333 12.423 1.00 98.06 90 LEU A O 1
ATOM 708 N N . MET A 1 91 ? -8.429 -5.195 12.507 1.00 97.25 91 MET A N 1
ATOM 709 C CA . MET A 1 91 ? -7.855 -5.801 11.311 1.00 97.25 91 MET A CA 1
ATOM 710 C C . MET A 1 91 ? -7.324 -7.221 11.550 1.00 97.25 91 MET A C 1
ATOM 712 O O . MET A 1 91 ? -6.704 -7.492 12.584 1.00 97.25 91 MET A O 1
ATOM 716 N N . PRO A 1 92 ? -7.399 -8.102 10.535 1.00 97.81 92 PRO A N 1
ATOM 717 C CA . PRO A 1 92 ? -6.856 -9.449 10.615 1.00 97.81 92 PRO A CA 1
ATOM 718 C C . PRO A 1 92 ? -5.344 -9.400 10.847 1.00 97.81 92 PRO A C 1
ATOM 720 O O . PRO A 1 92 ? -4.653 -8.463 10.436 1.00 97.81 92 PRO A O 1
ATOM 723 N N . ARG A 1 93 ? -4.799 -10.423 11.507 1.00 97.69 93 ARG A N 1
ATOM 724 C CA . ARG A 1 93 ? -3.349 -10.523 11.734 1.00 97.69 93 ARG A CA 1
ATOM 725 C C . ARG A 1 93 ? -2.593 -10.652 10.400 1.00 97.69 93 ARG A C 1
ATOM 727 O O . ARG A 1 93 ? -3.138 -11.248 9.468 1.00 97.69 93 ARG A O 1
ATOM 734 N N . PRO A 1 94 ? -1.330 -10.190 10.310 1.00 98.44 94 PRO A N 1
ATOM 735 C CA . PRO A 1 94 ? -0.543 -10.269 9.075 1.00 98.44 94 PRO A CA 1
ATOM 736 C C . PRO A 1 94 ? -0.473 -11.668 8.452 1.00 98.44 94 PRO A C 1
ATOM 738 O O . PRO A 1 94 ? -0.558 -11.804 7.232 1.00 98.44 94 PRO A O 1
ATOM 741 N N . SER A 1 95 ? -0.395 -12.723 9.273 1.00 98.31 95 SER A N 1
ATOM 742 C CA . SER A 1 95 ? -0.412 -14.111 8.793 1.00 98.31 95 SER A CA 1
ATOM 743 C C . SER A 1 95 ? -1.677 -14.438 7.998 1.00 98.31 95 SER A C 1
ATOM 745 O O . SER A 1 95 ? -1.585 -15.018 6.920 1.00 98.31 95 SER A O 1
ATOM 747 N N . LYS A 1 96 ? -2.850 -14.011 8.484 1.00 98.44 96 LYS A N 1
ATOM 748 C CA . LYS A 1 96 ? -4.126 -14.250 7.806 1.00 98.44 96 LYS A CA 1
ATOM 749 C C . LYS A 1 96 ? -4.251 -13.428 6.526 1.00 98.44 96 LYS A C 1
ATOM 751 O O . LYS A 1 96 ? -4.738 -13.948 5.529 1.00 98.44 96 LYS A O 1
ATOM 756 N N . VAL A 1 97 ? -3.771 -12.181 6.533 1.00 98.69 97 VAL A N 1
ATOM 757 C CA . VAL A 1 97 ? -3.730 -11.333 5.325 1.00 98.69 97 VAL A CA 1
ATOM 758 C C . VAL A 1 97 ? -2.920 -12.009 4.220 1.00 98.69 97 VAL A C 1
ATOM 760 O O . VAL A 1 97 ? -3.391 -12.112 3.091 1.00 98.69 97 VAL A O 1
ATOM 763 N N . ASN A 1 98 ? -1.739 -12.532 4.553 1.00 98.69 98 ASN A N 1
ATOM 764 C CA . ASN A 1 98 ? -0.865 -13.214 3.597 1.00 98.69 98 ASN A CA 1
ATOM 765 C C . ASN A 1 98 ? -1.443 -14.550 3.107 1.00 98.69 98 ASN A C 1
ATOM 767 O O . ASN A 1 98 ? -1.362 -14.849 1.916 1.00 98.69 98 ASN A O 1
ATOM 771 N N . GLU A 1 99 ? -2.064 -15.330 3.997 1.00 98.62 99 GLU A N 1
ATOM 772 C CA . GLU A 1 99 ? -2.775 -16.565 3.642 1.00 98.62 99 GLU A CA 1
ATOM 773 C C . GLU A 1 99 ? -3.909 -16.286 2.644 1.00 98.62 99 GLU A C 1
ATOM 775 O O . GLU A 1 99 ? -4.004 -16.940 1.605 1.00 98.62 99 GLU A O 1
ATOM 780 N N . VAL A 1 100 ? -4.755 -15.287 2.927 1.00 98.62 100 VAL A N 1
ATOM 781 C CA . VAL A 1 100 ? -5.875 -14.917 2.052 1.00 98.62 100 VAL A CA 1
ATOM 782 C C . VAL A 1 100 ? -5.369 -14.373 0.722 1.00 98.62 100 VAL A C 1
ATOM 784 O O . VAL A 1 100 ? -5.866 -14.803 -0.315 1.00 98.62 100 VAL A O 1
ATOM 787 N N . PHE A 1 101 ? -4.373 -13.486 0.733 1.00 98.62 101 PHE A N 1
ATOM 788 C CA . PHE A 1 101 ? -3.785 -12.942 -0.490 1.00 98.62 101 PHE A CA 1
ATOM 789 C C . PHE A 1 101 ? -3.236 -14.053 -1.394 1.00 98.62 101 PHE A C 1
ATOM 791 O O . PHE A 1 101 ? -3.613 -14.130 -2.560 1.00 98.62 101 PHE A O 1
ATOM 798 N N . SER A 1 102 ? -2.432 -14.968 -0.841 1.00 98.19 102 SER A N 1
ATOM 799 C CA . SER A 1 102 ? -1.852 -16.090 -1.596 1.00 98.19 102 SER A CA 1
ATOM 800 C C . SER A 1 102 ? -2.940 -17.001 -2.167 1.00 98.19 102 SER A C 1
ATOM 802 O O . SER A 1 102 ? -2.938 -17.314 -3.355 1.00 98.19 102 SER A O 1
ATOM 804 N N . ARG A 1 103 ? -3.949 -17.343 -1.353 1.00 98.50 103 ARG A N 1
ATOM 805 C CA . ARG A 1 103 ? -5.100 -18.140 -1.796 1.00 98.50 103 ARG A CA 1
ATOM 806 C C . ARG A 1 103 ? -5.872 -17.462 -2.933 1.00 98.50 103 ARG A C 1
ATOM 808 O O . ARG A 1 103 ? -6.343 -18.152 -3.835 1.00 98.50 103 ARG A O 1
ATOM 815 N N . LEU A 1 104 ? -6.069 -16.144 -2.869 1.00 98.50 104 LEU A N 1
ATOM 816 C CA . LEU A 1 104 ? -6.755 -15.385 -3.918 1.00 98.50 104 LEU A CA 1
ATOM 817 C C . LEU A 1 104 ? -5.926 -15.359 -5.204 1.00 98.50 104 LEU A C 1
ATOM 819 O O . LEU A 1 104 ? -6.491 -15.613 -6.263 1.00 98.50 104 LEU A O 1
ATOM 823 N N . CYS A 1 105 ? -4.607 -15.153 -5.110 1.00 97.12 105 CYS A N 1
ATOM 824 C CA . CYS A 1 105 ? -3.705 -15.241 -6.260 1.00 97.12 105 CYS A CA 1
ATOM 825 C C . CYS A 1 105 ? -3.841 -16.593 -6.969 1.00 97.12 105 CYS A C 1
ATOM 827 O O . CYS A 1 105 ? -4.005 -16.626 -8.185 1.00 97.12 105 CYS A O 1
ATOM 829 N N . GLU A 1 106 ? -3.827 -17.694 -6.213 1.00 97.06 106 GLU A N 1
ATOM 830 C CA . GLU A 1 106 ? -3.897 -19.055 -6.759 1.00 97.06 106 GLU A CA 1
ATOM 831 C C . GLU A 1 106 ? -5.263 -19.406 -7.365 1.00 97.06 106 GLU A C 1
ATOM 833 O O . GLU A 1 106 ? -5.326 -20.083 -8.389 1.00 97.06 106 GLU A O 1
ATOM 838 N N . LYS A 1 107 ? -6.365 -19.000 -6.721 1.00 97.88 107 LYS A N 1
ATOM 839 C CA . LYS A 1 107 ? -7.717 -19.462 -7.089 1.00 97.88 107 LYS A CA 1
ATOM 840 C C . LYS A 1 107 ? -8.477 -18.512 -8.003 1.00 97.88 107 LYS A C 1
ATOM 842 O O . LYS A 1 107 ? -9.284 -18.964 -8.809 1.00 97.88 107 LYS A O 1
ATOM 847 N N . GLU A 1 108 ? -8.276 -17.214 -7.823 1.00 97.81 108 GLU A N 1
ATOM 848 C CA . GLU A 1 108 ? -9.082 -16.156 -8.445 1.00 97.81 108 GLU A CA 1
ATOM 849 C C . GLU A 1 108 ? -8.219 -15.174 -9.256 1.00 97.81 108 GLU A C 1
ATOM 851 O O . GLU A 1 108 ? -8.746 -14.369 -10.022 1.00 97.81 108 GLU A O 1
ATOM 856 N N . GLY A 1 109 ? -6.892 -15.272 -9.136 1.00 97.75 109 GLY A N 1
ATOM 857 C CA . GLY A 1 109 ? -5.918 -14.481 -9.873 1.00 97.75 109 GLY A CA 1
ATOM 858 C C . GLY A 1 109 ? -5.414 -13.249 -9.118 1.00 97.75 109 GLY A C 1
ATOM 859 O O . GLY A 1 109 ? -6.005 -12.763 -8.150 1.00 97.75 109 GLY A O 1
ATOM 860 N N . ALA A 1 110 ? -4.299 -12.714 -9.616 1.00 97.56 110 ALA A N 1
ATOM 861 C CA . ALA A 1 110 ? -3.575 -11.573 -9.056 1.00 97.56 110 ALA A CA 1
ATOM 862 C C . ALA A 1 110 ? -4.455 -10.335 -8.810 1.00 97.56 110 ALA A C 1
ATOM 864 O O . ALA A 1 110 ? -4.340 -9.680 -7.775 1.00 97.56 110 ALA A O 1
ATOM 865 N N . SER A 1 111 ? -5.374 -10.035 -9.736 1.00 97.62 111 SER A N 1
ATOM 866 C CA . SER A 1 111 ? -6.265 -8.876 -9.618 1.00 97.62 111 SER A CA 1
ATOM 867 C C . SER A 1 111 ? -7.194 -8.975 -8.408 1.00 97.62 111 SER A C 1
ATOM 869 O O . SER A 1 111 ? -7.437 -7.959 -7.755 1.00 97.62 111 SER A O 1
ATOM 871 N N . LYS A 1 112 ? -7.678 -10.178 -8.065 1.00 98.44 112 LYS A N 1
ATOM 872 C CA . LYS A 1 112 ? -8.555 -10.356 -6.903 1.00 98.44 112 LYS A CA 1
ATOM 873 C C . LYS A 1 112 ? -7.790 -10.236 -5.588 1.00 98.44 112 LYS A C 1
ATOM 875 O O . LYS A 1 112 ? -8.295 -9.670 -4.620 1.00 98.44 112 LYS A O 1
ATOM 880 N N . ALA A 1 113 ? -6.555 -10.729 -5.563 1.00 98.38 113 ALA A N 1
ATOM 881 C CA . ALA A 1 113 ? -5.671 -10.601 -4.413 1.00 98.38 113 ALA A CA 1
ATOM 882 C C . ALA A 1 113 ? -5.286 -9.138 -4.138 1.00 98.38 113 ALA A C 1
ATOM 884 O O . ALA A 1 113 ? -5.362 -8.687 -2.992 1.00 98.38 113 ALA A O 1
ATOM 885 N N . SER A 1 114 ? -4.937 -8.371 -5.178 1.00 98.12 114 SER A N 1
ATOM 886 C CA . SER A 1 114 ? -4.643 -6.943 -5.024 1.00 98.12 114 SER A CA 1
ATOM 887 C C . SER A 1 114 ? -5.881 -6.139 -4.617 1.00 98.12 114 SER A C 1
ATOM 889 O O . SER A 1 114 ? -5.780 -5.290 -3.736 1.00 98.12 114 SER A O 1
ATOM 891 N N . GLU A 1 115 ? -7.064 -6.451 -5.165 1.00 98.25 115 GLU A N 1
ATOM 892 C CA . GLU A 1 115 ? -8.333 -5.832 -4.744 1.00 98.25 115 GLU A CA 1
ATOM 893 C C . GLU A 1 115 ? -8.607 -6.075 -3.251 1.00 98.25 115 GLU A C 1
ATOM 895 O O . GLU A 1 115 ? -8.967 -5.145 -2.529 1.00 98.25 115 GLU A O 1
ATOM 900 N N . TYR A 1 116 ? -8.376 -7.299 -2.760 1.00 98.56 116 TYR A N 1
ATOM 901 C CA . TYR A 1 116 ? -8.500 -7.630 -1.338 1.00 98.56 116 TYR A CA 1
ATOM 902 C C . TYR A 1 116 ? -7.591 -6.762 -0.458 1.00 98.56 116 TYR A C 1
ATOM 904 O O . TYR A 1 116 ? -8.071 -6.142 0.495 1.00 98.56 116 TYR A O 1
ATOM 912 N N . LEU A 1 117 ? -6.296 -6.682 -0.779 1.00 98.62 117 LEU A N 1
ATOM 913 C CA . LEU A 1 117 ? -5.346 -5.894 0.008 1.00 98.62 117 LEU A CA 1
ATOM 914 C C . LEU A 1 117 ? -5.652 -4.390 -0.063 1.00 98.62 117 LEU A C 1
ATOM 916 O O . LEU A 1 117 ? -5.561 -3.695 0.954 1.00 98.62 117 LEU A O 1
ATOM 920 N N . TYR A 1 118 ? -6.022 -3.882 -1.243 1.00 98.56 118 TYR A N 1
ATOM 921 C CA . TYR A 1 118 ? -6.359 -2.472 -1.431 1.00 98.56 118 TYR A CA 1
ATOM 922 C C . TYR A 1 118 ? -7.626 -2.103 -0.665 1.00 98.56 118 TYR A C 1
ATOM 924 O O . TYR A 1 118 ? -7.623 -1.128 0.087 1.00 98.56 118 TYR A O 1
ATOM 932 N N . SER A 1 119 ? -8.676 -2.923 -0.779 1.00 98.31 119 SER A N 1
ATOM 933 C CA . SER A 1 119 ? -9.912 -2.759 -0.013 1.00 98.31 119 SER A CA 1
ATOM 934 C C . SER A 1 119 ? -9.623 -2.755 1.483 1.00 98.31 119 SER A C 1
ATOM 936 O O . SER A 1 119 ? -10.007 -1.815 2.170 1.00 98.31 119 SER A O 1
ATOM 938 N N . LEU A 1 120 ? -8.864 -3.731 1.989 1.00 98.44 120 LEU A N 1
ATOM 939 C CA . LEU A 1 120 ? -8.486 -3.783 3.401 1.00 98.44 120 LEU A CA 1
ATOM 940 C C . LEU A 1 120 ? -7.741 -2.509 3.845 1.00 98.44 120 LEU A C 1
ATOM 942 O O . LEU A 1 120 ? -8.014 -1.984 4.922 1.00 98.44 120 LEU A O 1
ATOM 946 N N . SER A 1 121 ? -6.850 -1.983 3.000 1.00 98.38 121 SER A N 1
ATOM 947 C CA . SER A 1 121 ? -6.084 -0.758 3.269 1.00 98.38 121 SER A CA 1
ATOM 948 C C . SER A 1 121 ? -6.948 0.509 3.276 1.00 98.38 121 SER A C 1
ATOM 950 O O . SER A 1 121 ? -6.692 1.421 4.059 1.00 98.38 121 SER A O 1
ATOM 952 N N . VAL A 1 122 ? -7.970 0.588 2.418 1.00 98.44 122 VAL A N 1
ATOM 953 C CA . VAL A 1 122 ? -8.949 1.690 2.409 1.00 98.44 122 VAL A CA 1
ATOM 954 C C . VAL A 1 122 ? -9.886 1.579 3.610 1.00 98.44 122 VAL A C 1
ATOM 956 O O . VAL A 1 122 ? -10.079 2.548 4.339 1.00 98.44 122 VAL A O 1
ATOM 959 N N . LYS A 1 123 ? -10.435 0.386 3.852 1.00 98.50 123 LYS A N 1
ATOM 960 C CA . LYS A 1 123 ? -11.411 0.127 4.915 1.00 98.50 123 LYS A CA 1
ATOM 961 C C . LYS A 1 123 ? -10.811 0.254 6.312 1.00 98.50 123 LYS A C 1
ATOM 963 O O . LYS A 1 123 ? -11.553 0.543 7.246 1.00 98.50 123 LYS A O 1
ATOM 968 N N . SER A 1 124 ? -9.499 0.086 6.471 1.00 98.00 124 SER A N 1
ATOM 969 C CA . SER A 1 124 ? -8.799 0.360 7.730 1.00 98.00 124 SER A CA 1
ATOM 970 C C . SER A 1 124 ? -8.401 1.825 7.923 1.00 98.00 124 SER A C 1
ATOM 972 O O . SER A 1 124 ? -7.837 2.174 8.962 1.00 98.00 124 SER A O 1
ATOM 974 N N . GLY A 1 125 ? -8.628 2.666 6.909 1.00 97.06 125 GLY A N 1
ATOM 975 C CA . GLY A 1 125 ? -8.210 4.065 6.869 1.00 97.06 125 GLY A CA 1
ATOM 976 C C . GLY A 1 125 ? -6.695 4.237 6.769 1.00 97.06 125 GLY A C 1
ATOM 977 O O . GLY A 1 125 ? -6.175 5.311 7.058 1.00 97.06 125 GLY A O 1
ATOM 978 N N . TYR A 1 126 ? -5.952 3.198 6.380 1.00 96.94 126 TYR A N 1
ATOM 979 C CA . TYR A 1 126 ? -4.530 3.346 6.083 1.00 96.94 126 TYR A CA 1
ATOM 980 C C . TYR A 1 126 ? -4.325 4.126 4.777 1.00 96.94 126 TYR A C 1
ATOM 982 O O . TYR A 1 126 ? -3.591 5.114 4.750 1.00 96.94 126 TYR A O 1
ATOM 990 N N . VAL A 1 127 ? -5.028 3.735 3.710 1.00 97.38 127 VAL A N 1
ATOM 991 C CA . VAL A 1 127 ? -5.143 4.529 2.483 1.00 97.38 127 VAL A CA 1
ATOM 992 C C . VAL A 1 127 ? -6.202 5.600 2.700 1.00 97.38 127 VAL A C 1
ATOM 994 O O . VAL A 1 127 ? -7.381 5.300 2.876 1.00 97.38 127 VAL A O 1
ATOM 997 N N . GLN A 1 128 ? -5.781 6.861 2.650 1.00 95.56 128 GLN A N 1
ATOM 998 C CA . GLN A 1 128 ? -6.601 8.024 2.986 1.00 95.56 128 GLN A CA 1
ATOM 999 C C . GLN A 1 128 ? -7.519 8.401 1.814 1.00 95.56 128 GLN A C 1
ATOM 1001 O O . GLN A 1 128 ? -7.367 9.451 1.189 1.00 95.56 128 GLN A O 1
ATOM 1006 N N . LYS A 1 129 ? -8.450 7.503 1.461 1.00 96.56 129 LYS A N 1
ATOM 1007 C CA . LYS A 1 129 ? -9.246 7.550 0.222 1.00 96.56 129 LYS A CA 1
ATOM 1008 C C . LYS A 1 129 ? -10.017 8.859 0.055 1.00 96.56 129 LYS A C 1
ATOM 1010 O O . LYS A 1 129 ? -9.958 9.445 -1.024 1.00 96.56 129 LYS A O 1
ATOM 1015 N N . THR A 1 130 ? -10.664 9.350 1.108 1.00 95.81 130 THR A N 1
ATOM 1016 C CA . THR A 1 130 ? -11.391 10.630 1.093 1.00 95.81 130 THR A CA 1
ATOM 1017 C C . THR A 1 130 ? -10.455 11.815 0.897 1.00 95.81 130 THR A C 1
ATOM 1019 O O . THR A 1 130 ? -10.752 12.732 0.134 1.00 95.81 130 THR A O 1
ATOM 1022 N N . ALA A 1 131 ? -9.278 11.795 1.528 1.00 94.25 131 ALA A N 1
ATOM 1023 C CA . ALA A 1 131 ? -8.279 12.835 1.323 1.00 94.25 131 ALA A CA 1
ATOM 1024 C C . ALA A 1 131 ? -7.727 12.806 -0.112 1.00 94.25 131 ALA A C 1
ATOM 1026 O O . ALA A 1 131 ? -7.625 13.856 -0.739 1.00 94.25 131 ALA A O 1
ATOM 1027 N N . ILE A 1 132 ? -7.444 11.616 -0.652 1.00 94.94 132 ILE A N 1
ATOM 1028 C CA . ILE A 1 132 ? -6.994 11.404 -2.037 1.00 94.94 132 ILE A CA 1
ATOM 1029 C C . ILE A 1 132 ? -8.052 11.871 -3.043 1.00 94.94 132 ILE A C 1
ATOM 1031 O O . ILE A 1 132 ? -7.696 12.439 -4.073 1.00 94.94 132 ILE A O 1
ATOM 1035 N N . ALA A 1 133 ? -9.343 11.683 -2.756 1.00 94.88 133 ALA A N 1
ATOM 1036 C CA . ALA A 1 133 ? -10.434 12.134 -3.623 1.00 94.88 133 ALA A CA 1
ATOM 1037 C C . ALA A 1 133 ? -10.483 13.663 -3.795 1.00 94.88 133 ALA A C 1
ATOM 1039 O O . ALA A 1 133 ? -11.046 14.147 -4.773 1.00 94.88 133 ALA A O 1
ATOM 1040 N N . ARG A 1 134 ? -9.860 14.425 -2.884 1.00 95.06 134 ARG A N 1
ATOM 1041 C CA . ARG A 1 134 ? -9.720 15.884 -2.997 1.00 95.06 134 ARG A CA 1
ATOM 1042 C C . ARG A 1 134 ? -8.544 16.317 -3.872 1.00 95.06 134 ARG A C 1
ATOM 1044 O O . ARG A 1 134 ? -8.429 17.505 -4.149 1.00 95.06 134 ARG A O 1
ATOM 1051 N N . ASN A 1 135 ? -7.666 15.402 -4.294 1.00 94.62 135 ASN A N 1
ATOM 1052 C CA . ASN A 1 135 ? -6.543 15.737 -5.170 1.00 94.62 135 ASN A CA 1
ATOM 1053 C C . ASN A 1 135 ? -7.047 16.381 -6.469 1.00 94.62 135 ASN A C 1
ATOM 1055 O O . ASN A 1 135 ? -8.008 15.909 -7.076 1.00 94.62 135 ASN A O 1
ATOM 1059 N N . LEU A 1 136 ? -6.355 17.422 -6.930 1.00 94.81 136 LEU A N 1
ATOM 1060 C CA . LEU A 1 136 ? -6.669 18.045 -8.214 1.00 94.81 136 LEU A CA 1
ATOM 1061 C C . LEU A 1 136 ? -6.025 17.223 -9.324 1.00 94.81 136 LEU A C 1
ATOM 1063 O O . LEU A 1 136 ? -4.830 16.934 -9.252 1.00 94.81 136 LEU A O 1
ATOM 1067 N N . LYS A 1 137 ? -6.807 16.866 -10.343 1.00 93.56 137 LYS A N 1
ATOM 1068 C CA . LYS A 1 137 ? -6.348 16.117 -11.515 1.00 93.56 137 LYS A CA 1
ATOM 1069 C C . LYS A 1 137 ? -6.865 16.786 -12.775 1.00 93.56 137 LYS A C 1
ATOM 1071 O O . LYS A 1 137 ? -8.062 17.049 -12.876 1.00 93.56 137 LYS A O 1
ATOM 1076 N N . TRP A 1 138 ? -5.978 17.064 -13.718 1.00 93.75 138 TRP A N 1
ATOM 1077 C CA . TRP A 1 138 ? -6.362 17.582 -15.026 1.00 93.75 138 TRP A CA 1
ATOM 1078 C C . TRP A 1 138 ? -5.340 17.178 -16.080 1.00 93.75 138 TRP A C 1
ATOM 1080 O O . TRP A 1 138 ? -4.156 16.995 -15.789 1.00 93.75 138 TRP A O 1
ATOM 1090 N N . ASN A 1 139 ? -5.808 17.091 -17.317 1.00 91.44 139 ASN A N 1
ATOM 1091 C CA . ASN A 1 139 ? -4.957 16.846 -18.467 1.00 91.44 139 ASN A CA 1
ATOM 1092 C C . ASN A 1 139 ? -4.765 18.155 -19.224 1.00 91.44 139 ASN A C 1
ATOM 1094 O O . ASN A 1 139 ? -5.690 18.960 -19.340 1.00 91.44 139 ASN A O 1
ATOM 1098 N N . TYR A 1 140 ? -3.552 18.369 -19.715 1.00 90.19 140 TYR A N 1
ATOM 1099 C CA . TYR A 1 140 ? -3.237 19.444 -20.641 1.00 90.19 140 TYR A CA 1
ATOM 1100 C C . TYR A 1 140 ? -2.739 18.823 -21.942 1.00 90.19 140 TYR A C 1
ATOM 1102 O O . TYR A 1 140 ? -1.764 18.074 -21.940 1.00 90.19 140 TYR A O 1
ATOM 1110 N N . GLU A 1 141 ? -3.435 19.106 -23.037 1.00 87.06 141 GLU A N 1
ATOM 1111 C CA . GLU A 1 141 ? -3.072 18.622 -24.366 1.00 87.06 141 GLU A CA 1
ATOM 1112 C C . GLU A 1 141 ? -2.170 19.649 -25.061 1.00 87.06 141 GLU A C 1
ATOM 1114 O O . GLU A 1 141 ? -2.557 20.808 -25.216 1.00 87.06 141 GLU A O 1
ATOM 1119 N N . ASP A 1 142 ? -0.985 19.221 -25.499 1.00 79.44 142 ASP A N 1
ATOM 1120 C CA . ASP A 1 142 ? -0.052 20.013 -26.306 1.00 79.44 142 ASP A CA 1
ATOM 1121 C C . ASP A 1 142 ? 0.353 19.240 -27.572 1.00 79.44 142 ASP A C 1
ATOM 1123 O O . ASP A 1 142 ? 1.353 18.515 -27.638 1.00 79.44 142 ASP A O 1
ATOM 1127 N N . GLY A 1 143 ? -0.484 19.344 -28.606 1.00 79.62 143 GLY A N 1
ATOM 1128 C CA . GLY A 1 143 ? -0.271 18.648 -29.872 1.00 79.62 143 GLY A CA 1
ATOM 1129 C C . GLY A 1 143 ? -0.262 17.124 -29.704 1.00 79.62 143 GLY A C 1
ATOM 1130 O O . GLY A 1 143 ? -1.290 16.525 -29.406 1.00 79.62 143 GLY A O 1
ATOM 1131 N N . LYS A 1 144 ? 0.891 16.483 -29.948 1.00 68.19 144 LYS A N 1
ATOM 1132 C CA . LYS A 1 144 ? 1.072 15.022 -29.793 1.00 68.19 144 LYS A CA 1
ATOM 1133 C C . LYS A 1 144 ? 1.497 14.602 -28.380 1.00 68.19 144 LYS A C 1
ATOM 1135 O O . LYS A 1 144 ? 1.592 13.406 -28.117 1.00 68.19 144 LYS A O 1
ATOM 1140 N N . SER A 1 145 ? 1.758 15.562 -27.498 1.00 67.44 145 SER A N 1
ATOM 1141 C CA . SER A 1 145 ? 2.238 15.332 -26.139 1.00 67.44 145 SER A CA 1
ATOM 1142 C C . SER A 1 145 ? 1.173 15.785 -25.144 1.00 67.44 145 SER A C 1
ATOM 1144 O O . SER A 1 145 ? 0.744 16.933 -25.159 1.00 67.44 145 SER A O 1
ATOM 1146 N N . GLY A 1 146 ? 0.727 14.881 -24.274 1.00 79.06 146 GLY A N 1
ATOM 1147 C CA . GLY A 1 146 ? -0.177 15.208 -23.171 1.00 79.06 146 GLY A CA 1
ATOM 1148 C C . GLY A 1 146 ? 0.583 15.315 -21.852 1.00 79.06 146 GLY A C 1
ATOM 1149 O O . GLY A 1 146 ? 1.491 14.525 -21.592 1.00 79.06 146 GLY A O 1
ATOM 1150 N N . LEU A 1 147 ? 0.199 16.267 -21.006 1.00 86.75 147 LEU A N 1
ATOM 1151 C CA . LEU A 1 147 ? 0.616 16.327 -19.609 1.00 86.75 147 LEU A CA 1
ATOM 1152 C C . LEU A 1 147 ? -0.543 15.883 -18.719 1.00 86.75 147 LEU A C 1
ATOM 1154 O O . LEU A 1 147 ? -1.592 16.529 -18.686 1.00 86.75 147 LEU A O 1
ATOM 1158 N N . GLU A 1 148 ? -0.329 14.816 -17.957 1.00 90.19 148 GLU A N 1
ATOM 1159 C CA . GLU A 1 148 ? -1.192 14.457 -16.833 1.00 90.19 148 GLU A CA 1
ATOM 1160 C C . GLU A 1 148 ? -0.701 15.192 -15.588 1.00 90.19 148 GLU A C 1
ATOM 1162 O O . GLU A 1 148 ? 0.426 14.993 -15.130 1.00 90.19 148 GLU A O 1
ATOM 1167 N N . ASN A 1 149 ? -1.541 16.060 -15.034 1.00 91.81 149 ASN A N 1
ATOM 1168 C CA . ASN A 1 149 ? -1.198 16.858 -13.869 1.00 91.81 149 ASN A CA 1
ATOM 1169 C C . ASN A 1 149 ? -1.974 16.357 -12.656 1.00 91.81 149 ASN A C 1
ATOM 1171 O O . ASN A 1 149 ? -3.188 16.152 -12.713 1.00 91.81 149 ASN A O 1
ATOM 1175 N N . THR A 1 150 ? -1.273 16.186 -11.537 1.00 91.56 150 THR A N 1
ATOM 1176 C CA . THR A 1 150 ? -1.880 15.848 -10.248 1.00 91.56 150 THR A CA 1
ATOM 1177 C C . THR A 1 150 ? -1.279 16.708 -9.145 1.00 91.56 150 THR A C 1
ATOM 1179 O O . THR A 1 150 ? -0.064 16.713 -8.951 1.00 91.56 150 THR A O 1
ATOM 1182 N N . VAL A 1 151 ? -2.129 17.383 -8.372 1.00 92.56 151 VAL A N 1
ATOM 1183 C CA . VAL A 1 151 ? -1.741 18.050 -7.123 1.00 92.56 151 VAL A CA 1
ATOM 1184 C C . VAL A 1 151 ? -2.255 17.215 -5.959 1.00 92.56 151 VAL A C 1
ATOM 1186 O O . VAL A 1 151 ? -3.462 17.046 -5.779 1.00 92.56 151 VAL A O 1
ATOM 1189 N N . ASN A 1 152 ? -1.323 16.671 -5.175 1.00 90.62 152 ASN A N 1
ATOM 1190 C CA . ASN A 1 152 ? -1.642 15.837 -4.023 1.00 90.62 152 ASN A CA 1
ATOM 1191 C C . ASN A 1 152 ? -1.984 16.716 -2.813 1.00 90.62 152 ASN A C 1
ATOM 1193 O O . ASN A 1 152 ? -1.092 17.262 -2.172 1.00 90.62 152 ASN A O 1
ATOM 1197 N N . LEU A 1 153 ? -3.279 16.821 -2.514 1.00 90.88 153 LEU A N 1
ATOM 1198 C CA . LEU A 1 153 ? -3.831 17.524 -1.353 1.00 90.88 153 LEU A CA 1
ATOM 1199 C C . LEU A 1 153 ? -4.064 16.588 -0.158 1.00 90.88 153 LEU A C 1
ATOM 1201 O O . LEU A 1 153 ? -4.508 17.023 0.901 1.00 90.88 153 LEU A O 1
ATOM 1205 N N . SER A 1 154 ? -3.795 15.292 -0.327 1.00 87.00 154 SER A N 1
ATOM 1206 C CA . SER A 1 154 ? -4.017 14.284 0.709 1.00 87.00 154 SER A CA 1
ATOM 1207 C C . SER A 1 154 ? -2.876 14.185 1.716 1.00 87.00 154 SER A C 1
ATOM 1209 O O . SER A 1 154 ? -3.107 13.809 2.862 1.00 87.00 154 SER A O 1
ATOM 1211 N N . LYS A 1 155 ? -1.648 14.516 1.305 1.00 83.44 155 LYS A N 1
ATOM 1212 C CA . LYS A 1 155 ? -0.466 14.425 2.162 1.00 83.44 155 LYS A CA 1
ATOM 1213 C C . LYS A 1 155 ? -0.463 15.580 3.178 1.00 83.44 155 LYS A C 1
ATOM 1215 O O . LYS A 1 155 ? -0.450 16.731 2.746 1.00 83.44 155 LYS A O 1
ATOM 1220 N N . PRO A 1 156 ? -0.398 15.309 4.495 1.00 74.06 156 PRO A N 1
ATOM 1221 C CA . PRO A 1 156 ? -0.325 16.359 5.503 1.00 74.06 156 PRO A CA 1
ATOM 1222 C C . PRO A 1 156 ? 0.917 17.232 5.306 1.00 74.06 156 PRO A C 1
ATOM 1224 O O . PRO A 1 156 ? 2.036 16.718 5.182 1.00 74.06 156 PRO A O 1
ATOM 1227 N N . GLU A 1 157 ? 0.729 18.551 5.295 1.00 70.81 157 GLU A N 1
ATOM 1228 C CA . GLU A 1 157 ? 1.841 19.497 5.311 1.00 70.81 157 GLU A CA 1
ATOM 1229 C C . GLU A 1 157 ? 2.520 19.476 6.682 1.00 70.81 157 GLU A C 1
ATOM 1231 O O . GLU A 1 157 ? 1.867 19.521 7.724 1.00 70.81 157 GLU A O 1
ATOM 1236 N N . LYS A 1 158 ? 3.854 19.419 6.691 1.00 66.81 158 LYS A N 1
ATOM 1237 C CA . LYS A 1 158 ? 4.632 19.573 7.922 1.00 66.81 158 LYS A CA 1
ATOM 1238 C C . LYS A 1 158 ? 4.910 21.050 8.132 1.00 66.81 158 LYS A C 1
ATOM 1240 O O . LYS A 1 158 ? 5.572 21.670 7.302 1.00 66.81 158 LYS A O 1
ATOM 1245 N N . ASN A 1 159 ? 4.444 21.605 9.244 1.00 69.38 159 ASN A N 1
ATOM 1246 C CA . ASN A 1 159 ? 4.751 22.989 9.577 1.00 69.38 159 ASN A CA 1
ATOM 1247 C C . ASN A 1 159 ? 6.196 23.117 10.116 1.00 69.38 159 ASN A C 1
ATOM 1249 O O . ASN A 1 159 ? 6.848 22.134 10.480 1.00 69.38 159 ASN A O 1
ATOM 1253 N N . ASN A 1 160 ? 6.700 24.350 10.218 1.00 69.94 160 ASN A N 1
ATOM 1254 C CA . ASN A 1 160 ? 8.063 24.618 10.697 1.00 69.94 160 ASN A CA 1
ATOM 1255 C C . ASN A 1 160 ? 8.340 24.072 12.111 1.00 69.94 160 ASN A C 1
ATOM 1257 O O . ASN A 1 160 ? 9.480 23.721 12.414 1.00 69.94 160 ASN A O 1
ATOM 1261 N N . LYS A 1 161 ? 7.322 23.983 12.981 1.00 67.88 161 LYS A N 1
ATOM 1262 C CA . LYS A 1 161 ? 7.476 23.429 14.336 1.00 67.88 161 LYS A CA 1
ATOM 1263 C C . LYS A 1 161 ? 7.670 21.913 14.295 1.00 67.88 161 LYS A C 1
ATOM 1265 O O . LYS A 1 161 ? 8.505 21.400 15.037 1.00 67.88 161 LYS A O 1
ATOM 1270 N N . ASP A 1 162 ? 6.964 21.216 13.413 1.00 67.19 162 ASP A N 1
ATOM 1271 C CA . ASP A 1 162 ? 7.097 19.767 13.232 1.00 67.19 162 ASP A CA 1
ATOM 1272 C C . ASP A 1 162 ? 8.460 19.416 12.631 1.00 67.19 162 ASP A C 1
ATOM 1274 O O . ASP A 1 162 ? 9.121 18.476 13.070 1.00 67.19 162 ASP A O 1
ATOM 1278 N N . ILE A 1 163 ? 8.935 20.230 11.682 1.00 65.94 163 ILE A N 1
ATOM 1279 C CA . ILE A 1 163 ? 10.289 20.113 11.126 1.00 65.94 163 ILE A CA 1
ATOM 1280 C C . ILE A 1 163 ? 11.339 20.337 12.224 1.00 65.94 163 ILE A C 1
ATOM 1282 O O . ILE A 1 163 ? 12.267 19.540 12.355 1.00 65.94 163 ILE A O 1
ATOM 1286 N N . ALA A 1 164 ? 11.180 21.370 13.057 1.00 68.88 164 ALA A N 1
ATOM 1287 C CA . ALA A 1 164 ? 12.101 21.646 14.158 1.00 68.88 164 ALA A CA 1
ATOM 1288 C C 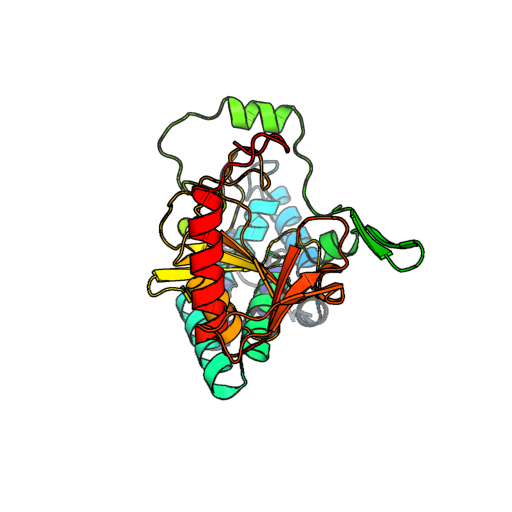. ALA A 1 164 ? 12.138 20.511 15.198 1.00 68.88 164 ALA A C 1
ATOM 1290 O O . ALA A 1 164 ? 13.221 20.140 15.645 1.00 68.88 164 ALA A O 1
ATOM 1291 N N . LYS A 1 165 ? 10.982 19.917 15.539 1.00 66.81 165 LYS A N 1
ATOM 1292 C CA . LYS A 1 165 ? 10.887 18.731 16.412 1.00 66.81 165 LYS A CA 1
ATOM 1293 C C . LYS A 1 165 ? 11.581 17.504 15.812 1.00 66.81 165 LYS A C 1
ATOM 1295 O O . LYS A 1 165 ? 12.250 16.767 16.529 1.00 66.81 165 LYS A O 1
ATOM 1300 N N . LEU A 1 166 ? 11.451 17.286 14.501 1.00 66.25 166 LEU A N 1
ATOM 1301 C CA . LEU A 1 166 ? 12.142 16.192 13.809 1.00 66.25 166 LEU A CA 1
ATOM 1302 C C . LEU A 1 166 ? 13.665 16.382 13.804 1.00 66.25 166 LEU A C 1
ATOM 1304 O O . LEU A 1 166 ? 14.400 15.407 13.940 1.00 66.25 166 LEU A O 1
ATOM 1308 N N . LEU A 1 167 ? 14.136 17.624 13.667 1.00 65.81 167 LEU A N 1
ATOM 1309 C CA . LEU A 1 167 ? 15.564 17.960 13.669 1.00 65.81 167 LEU A CA 1
ATOM 1310 C C . LEU A 1 167 ? 16.205 17.865 15.061 1.00 65.81 167 LEU A C 1
ATOM 1312 O O . LEU A 1 167 ? 17.388 17.543 15.160 1.00 65.81 167 LEU A O 1
ATOM 1316 N N . SER A 1 168 ? 15.444 18.137 16.125 1.00 64.44 168 SER A N 1
ATOM 1317 C CA . SER A 1 168 ? 15.914 18.064 17.515 1.00 64.44 168 SER A CA 1
ATOM 1318 C C . SER A 1 168 ? 15.763 16.680 18.152 1.00 64.44 168 SER A C 1
ATOM 1320 O O . SER A 1 168 ? 16.2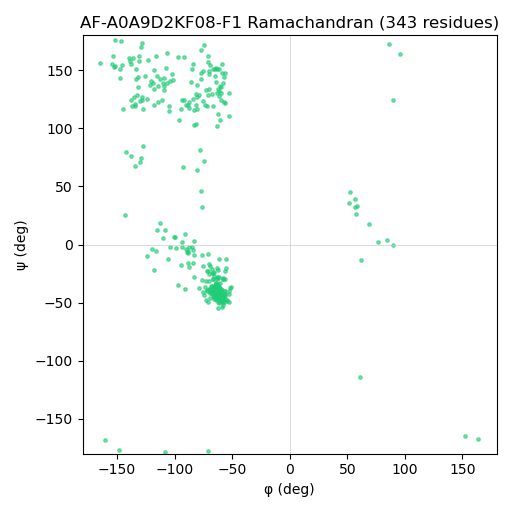60 16.457 19.258 1.00 64.44 168 SER A O 1
ATOM 1322 N N . ALA A 1 169 ? 15.107 15.742 17.464 1.00 62.44 169 ALA A N 1
ATOM 1323 C CA . ALA A 1 169 ? 14.909 14.387 17.948 1.00 62.44 169 ALA A CA 1
ATOM 1324 C C . ALA A 1 169 ? 16.255 13.669 18.192 1.00 62.44 169 ALA A C 1
ATOM 1326 O O . ALA A 1 169 ? 17.150 13.740 17.340 1.00 62.44 169 ALA A O 1
ATOM 1327 N N . PRO A 1 170 ? 16.413 12.942 19.316 1.00 60.22 170 PRO A N 1
ATOM 1328 C CA . PRO A 1 170 ? 17.633 12.200 19.609 1.00 60.22 170 PRO A CA 1
ATOM 1329 C C . PRO A 1 170 ? 18.017 11.266 18.455 1.00 60.22 170 PRO A C 1
ATOM 1331 O O . PRO A 1 170 ? 17.208 10.460 17.995 1.00 60.22 170 PRO A O 1
ATOM 1334 N N . LYS A 1 171 ? 19.279 11.331 18.017 1.00 58.75 171 LYS A N 1
ATOM 1335 C CA . LYS A 1 171 ? 19.862 10.452 16.982 1.00 58.75 171 LYS A CA 1
ATOM 1336 C C . LYS A 1 171 ? 20.186 9.042 17.515 1.00 58.75 171 LYS A C 1
ATOM 1338 O O . LYS A 1 171 ? 21.181 8.448 17.114 1.00 58.75 171 LYS A O 1
ATOM 1343 N N . GLY A 1 172 ? 19.402 8.551 18.474 1.00 61.81 172 GLY A N 1
ATOM 1344 C CA . GLY A 1 172 ? 19.537 7.198 19.010 1.00 61.81 172 GLY A CA 1
ATOM 1345 C C . GLY A 1 172 ? 19.092 6.139 18.001 1.00 61.81 172 GLY A C 1
ATOM 1346 O O . GLY A 1 172 ? 18.704 6.460 16.877 1.00 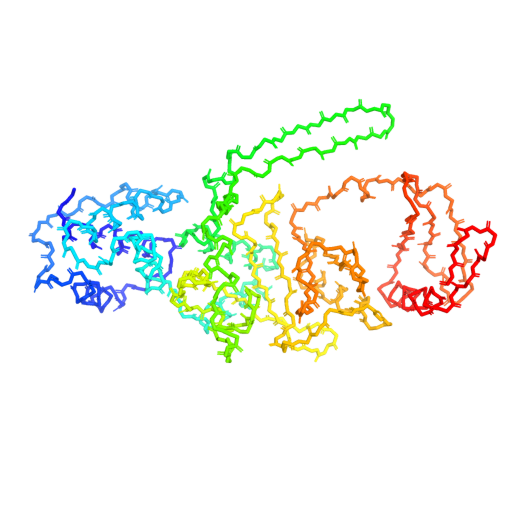61.81 172 GLY A O 1
ATOM 1347 N N . ASN A 1 173 ? 19.125 4.873 18.418 1.00 62.62 173 ASN A N 1
ATOM 1348 C CA . ASN A 1 173 ? 18.649 3.756 17.605 1.00 62.62 173 ASN A CA 1
ATOM 1349 C C . ASN A 1 173 ? 17.149 3.953 17.303 1.00 62.62 173 ASN A C 1
ATOM 1351 O O . ASN A 1 173 ? 16.317 3.863 18.207 1.00 62.62 173 ASN A O 1
ATOM 1355 N N . LYS A 1 174 ? 16.809 4.308 16.058 1.00 79.31 174 LYS A N 1
ATOM 1356 C CA . LYS A 1 174 ? 15.426 4.560 15.633 1.00 79.31 174 LYS A CA 1
ATOM 1357 C C . LYS A 1 174 ? 14.739 3.227 15.357 1.00 79.31 174 LYS A C 1
ATOM 1359 O O . LYS A 1 174 ? 15.252 2.428 14.583 1.00 79.31 174 LYS A O 1
ATOM 1364 N N . TYR A 1 175 ? 13.583 3.004 15.974 1.00 87.50 175 TYR A N 1
ATOM 1365 C CA . TYR A 1 175 ? 12.691 1.895 15.649 1.00 87.50 175 TYR A CA 1
ATOM 1366 C C . TYR A 1 175 ? 11.302 2.452 15.302 1.00 87.50 175 TYR A C 1
ATOM 1368 O O . TYR A 1 175 ? 10.726 3.159 16.135 1.00 87.50 175 TYR A O 1
ATOM 1376 N N . PRO A 1 176 ? 10.742 2.121 14.126 1.00 91.94 176 PRO A N 1
ATOM 1377 C CA . PRO A 1 176 ? 11.403 1.526 12.962 1.00 91.94 176 PRO A CA 1
ATOM 1378 C C . PRO A 1 176 ? 12.552 2.397 12.429 1.00 91.94 176 PRO A C 1
ATOM 1380 O O . PRO A 1 176 ? 12.557 3.614 12.617 1.00 91.94 176 PRO A O 1
ATOM 1383 N N . SER A 1 177 ? 13.518 1.788 11.741 1.00 89.56 177 SER A N 1
ATOM 1384 C CA . SER A 1 177 ? 14.695 2.509 11.234 1.00 89.56 177 SER A CA 1
ATOM 1385 C C . SER A 1 177 ? 14.336 3.570 10.181 1.00 89.56 177 SER A C 1
ATOM 1387 O O . SER A 1 177 ? 14.947 4.636 10.143 1.00 89.56 177 SER A O 1
ATOM 1389 N N . CYS A 1 178 ? 13.322 3.312 9.347 1.00 90.00 178 CYS A N 1
ATOM 1390 C CA . CYS A 1 178 ? 12.719 4.296 8.444 1.00 90.00 178 CYS A CA 1
ATOM 1391 C C . CYS A 1 178 ? 11.210 4.046 8.266 1.00 90.00 178 CYS A C 1
ATOM 1393 O O . CYS A 1 178 ? 10.648 3.074 8.773 1.00 90.00 178 CYS A O 1
ATOM 1395 N N . ALA A 1 179 ? 10.530 4.934 7.537 1.00 89.75 179 ALA A N 1
ATOM 1396 C CA . ALA A 1 179 ? 9.083 4.865 7.304 1.00 89.75 179 ALA A CA 1
ATOM 1397 C C . ALA A 1 179 ? 8.635 3.725 6.366 1.00 89.75 179 ALA A C 1
ATOM 1399 O O . ALA A 1 179 ? 7.431 3.519 6.214 1.00 89.75 179 ALA A O 1
ATOM 1400 N N . LEU A 1 180 ? 9.586 3.028 5.732 1.00 93.19 180 LEU A N 1
ATOM 1401 C CA . LEU A 1 180 ? 9.339 1.907 4.825 1.00 93.19 180 LEU A CA 1
ATOM 1402 C C . LEU A 1 180 ? 9.676 0.549 5.438 1.00 93.19 180 LEU A C 1
ATOM 1404 O O . LEU A 1 180 ? 9.268 -0.453 4.880 1.00 93.19 180 LEU A O 1
ATOM 1408 N N . CYS A 1 181 ? 10.369 0.486 6.578 1.00 95.56 181 CYS A N 1
ATOM 1409 C CA . CYS A 1 181 ? 10.749 -0.784 7.197 1.00 95.56 181 CYS A CA 1
ATOM 1410 C C . CYS A 1 181 ? 9.548 -1.673 7.539 1.00 95.56 181 CYS A C 1
ATOM 1412 O O . CYS A 1 181 ? 8.506 -1.166 7.957 1.00 95.56 181 CYS A O 1
ATOM 1414 N N . LYS A 1 182 ? 9.717 -2.997 7.466 1.00 96.62 182 LYS A N 1
ATOM 1415 C CA . LYS A 1 182 ? 8.664 -3.969 7.809 1.00 96.62 182 LYS A CA 1
ATOM 1416 C C . LYS A 1 182 ? 8.159 -3.822 9.248 1.00 96.62 182 LYS A C 1
ATOM 1418 O O . LYS A 1 182 ? 6.990 -4.069 9.516 1.00 96.62 182 LYS A O 1
ATOM 1423 N N . GLU A 1 183 ? 9.012 -3.342 10.155 1.00 96.38 183 GLU A N 1
ATOM 1424 C CA . GLU A 1 183 ? 8.700 -3.055 11.560 1.00 96.38 183 GLU A CA 1
ATOM 1425 C C . GLU A 1 183 ? 7.609 -1.984 11.731 1.00 96.38 183 GLU A C 1
ATOM 1427 O O . GLU A 1 183 ? 7.082 -1.816 12.829 1.00 96.38 183 GLU A O 1
ATOM 1432 N N . ASN A 1 184 ? 7.258 -1.259 10.662 1.00 95.88 184 ASN A N 1
ATOM 1433 C CA . ASN A 1 184 ? 6.106 -0.366 10.649 1.00 95.88 184 ASN A CA 1
ATOM 1434 C C . ASN A 1 184 ? 4.774 -1.116 10.761 1.00 95.88 184 ASN A C 1
ATOM 1436 O O . ASN A 1 184 ? 3.821 -0.548 11.281 1.00 95.88 184 ASN A O 1
ATOM 1440 N N . GLU A 1 185 ? 4.656 -2.354 10.283 1.00 97.31 185 GLU A N 1
ATOM 1441 C CA . GLU A 1 185 ? 3.388 -3.085 10.334 1.00 97.31 185 GLU A CA 1
ATOM 1442 C C . GLU A 1 185 ? 2.942 -3.296 11.790 1.00 97.31 185 GLU A C 1
ATOM 1444 O O . GLU A 1 185 ? 3.582 -4.006 12.564 1.00 97.31 185 GLU A O 1
ATOM 1449 N N . GLY A 1 186 ? 1.842 -2.649 12.190 1.00 95.00 186 GLY A N 1
ATOM 1450 C CA . GLY A 1 186 ? 1.369 -2.708 13.573 1.00 95.00 186 GLY A CA 1
ATOM 1451 C C . GLY A 1 186 ? 2.035 -1.706 14.526 1.00 95.00 186 GLY A C 1
ATOM 1452 O O . GLY A 1 186 ? 1.726 -1.734 15.721 1.00 95.00 186 GLY A O 1
ATOM 1453 N N . PHE A 1 187 ? 2.915 -0.825 14.035 1.00 95.00 187 PHE A N 1
ATOM 1454 C CA . PHE A 1 187 ? 3.645 0.137 14.862 1.00 95.00 187 PHE A CA 1
ATOM 1455 C C . PHE A 1 187 ? 2.742 1.266 15.362 1.00 95.00 187 PHE A C 1
ATOM 1457 O O . PHE A 1 187 ? 1.996 1.880 14.599 1.0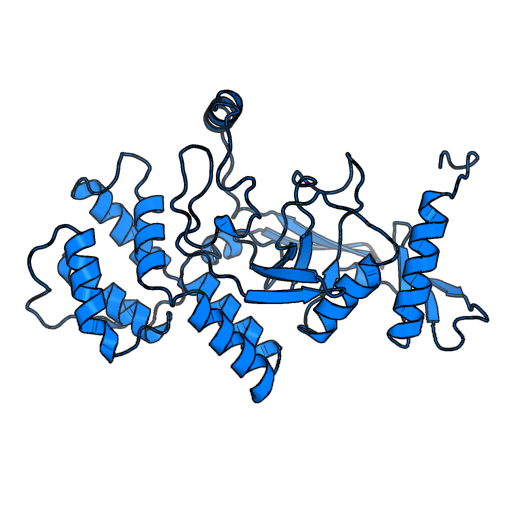0 95.00 187 PHE A O 1
ATOM 1464 N N . GLU A 1 188 ? 2.835 1.561 16.657 1.00 89.69 188 GLU A N 1
ATOM 1465 C CA . GLU A 1 188 ? 1.998 2.559 17.333 1.00 89.69 188 GLU A CA 1
ATOM 1466 C C . GLU A 1 188 ? 2.238 3.989 16.854 1.00 89.69 188 GLU A C 1
ATOM 1468 O O . GLU A 1 188 ? 1.348 4.827 16.942 1.00 89.69 188 GLU A O 1
ATOM 1473 N N . GLY A 1 189 ? 3.416 4.254 16.297 1.00 86.25 189 GLY A N 1
ATOM 1474 C CA . GLY A 1 189 ? 3.868 5.607 16.028 1.00 86.25 189 GLY A CA 1
ATOM 1475 C C . GLY A 1 189 ? 4.553 6.224 17.244 1.00 86.25 189 GLY A C 1
ATOM 1476 O O . GLY A 1 189 ? 4.618 5.660 18.334 1.00 86.25 189 GLY A O 1
ATOM 1477 N N . SER A 1 190 ? 5.120 7.395 17.023 1.00 80.81 190 SER A N 1
ATOM 1478 C CA . SER A 1 190 ? 5.761 8.235 18.023 1.00 80.81 190 SER A CA 1
ATOM 1479 C C . SER A 1 190 ? 5.656 9.691 17.573 1.00 80.81 190 SER A C 1
ATOM 1481 O O . SER A 1 190 ? 5.236 9.978 16.452 1.00 80.81 190 SER A O 1
ATOM 1483 N N . ALA A 1 191 ? 6.123 10.627 18.399 1.00 74.69 191 ALA A N 1
ATOM 1484 C CA . ALA A 1 191 ? 6.152 12.047 18.039 1.00 74.69 191 ALA A CA 1
ATOM 1485 C C . ALA A 1 191 ? 6.913 12.349 16.728 1.00 74.69 191 ALA A C 1
ATOM 1487 O O . ALA A 1 191 ? 6.740 13.414 16.138 1.00 74.69 191 ALA A O 1
ATOM 1488 N N . THR A 1 192 ? 7.790 11.445 16.280 1.00 76.31 192 THR A N 1
ATOM 1489 C CA . THR A 1 192 ? 8.643 11.632 15.097 1.00 76.31 192 THR A CA 1
ATOM 1490 C C . THR A 1 192 ? 8.404 10.598 14.004 1.00 76.31 192 THR A C 1
ATOM 1492 O O . THR A 1 192 ? 8.987 10.715 12.923 1.00 76.31 192 THR A O 1
ATOM 1495 N N . HIS A 1 193 ? 7.538 9.612 14.249 1.00 85.06 193 HIS A N 1
ATOM 1496 C CA . HIS A 1 193 ? 7.292 8.503 13.338 1.00 85.06 193 HIS A CA 1
ATOM 1497 C C . HIS A 1 193 ? 5.795 8.198 13.263 1.00 85.06 193 HIS A C 1
ATOM 1499 O O . HIS A 1 193 ? 5.171 7.968 14.294 1.00 85.06 193 HIS A O 1
ATOM 1505 N N . PRO A 1 194 ? 5.182 8.202 12.073 1.00 85.31 194 PRO A N 1
ATOM 1506 C CA . PRO A 1 194 ? 3.732 8.120 11.971 1.00 85.31 194 PRO A CA 1
ATOM 1507 C C . PRO A 1 194 ? 3.194 6.758 12.450 1.00 85.31 194 PRO A C 1
ATOM 1509 O O . PRO A 1 194 ? 3.881 5.744 12.293 1.00 85.31 194 PRO A O 1
ATOM 1512 N N . PRO A 1 195 ? 1.958 6.707 12.978 1.00 90.25 195 PRO A N 1
ATOM 1513 C CA . PRO A 1 195 ? 1.310 5.454 13.340 1.00 90.25 195 PRO A CA 1
ATOM 1514 C C . PRO A 1 195 ? 1.040 4.592 12.106 1.00 90.25 195 PRO A C 1
ATOM 1516 O O . PRO A 1 195 ? 0.764 5.083 11.004 1.00 90.25 195 PRO A O 1
ATOM 1519 N N . ARG A 1 196 ? 1.149 3.279 12.295 1.00 94.69 196 ARG A N 1
ATOM 1520 C CA . ARG A 1 196 ? 1.011 2.246 11.258 1.00 94.69 196 ARG A CA 1
ATOM 1521 C C . ARG A 1 196 ? 0.307 0.995 11.800 1.00 94.69 196 ARG A C 1
ATOM 1523 O O . ARG A 1 196 ? 0.459 -0.105 11.276 1.00 94.69 196 ARG A O 1
ATOM 1530 N N . ARG A 1 197 ? -0.511 1.146 12.844 1.00 95.25 197 ARG A N 1
ATOM 1531 C CA . ARG A 1 197 ? -1.279 0.039 13.441 1.00 95.25 197 ARG A CA 1
ATOM 1532 C C . ARG A 1 197 ? -2.307 -0.572 12.500 1.00 95.25 197 ARG A C 1
ATOM 1534 O O . ARG A 1 197 ? -2.515 -1.785 12.524 1.00 95.25 197 ARG A O 1
ATOM 1541 N N . ASN A 1 198 ? -2.875 0.258 11.637 1.00 95.81 198 ASN A N 1
ATOM 1542 C CA . ASN A 1 198 ? -3.816 -0.115 10.590 1.00 95.81 198 ASN A CA 1
ATOM 1543 C C . ASN A 1 198 ? -3.147 -0.438 9.233 1.00 95.81 198 ASN A C 1
ATOM 1545 O O . ASN A 1 198 ? -3.847 -0.617 8.237 1.00 95.81 198 ASN A O 1
ATOM 1549 N N . LEU A 1 199 ? -1.810 -0.533 9.177 1.00 97.69 199 LEU A N 1
ATOM 1550 C CA . LEU A 1 199 ? -1.085 -1.040 8.007 1.00 97.69 199 LEU A CA 1
ATOM 1551 C C . LEU A 1 199 ? -1.099 -2.574 8.006 1.00 97.69 199 LEU A C 1
ATOM 1553 O O . LEU A 1 199 ? -0.854 -3.204 9.039 1.00 97.69 199 LEU A O 1
ATOM 1557 N N . ARG A 1 200 ? -1.323 -3.166 6.830 1.00 98.19 200 ARG A N 1
ATOM 1558 C CA . ARG A 1 200 ? -1.042 -4.574 6.533 1.00 98.19 200 ARG A CA 1
ATOM 1559 C C . ARG A 1 200 ? -0.319 -4.687 5.199 1.00 98.19 200 ARG A C 1
ATOM 1561 O O . ARG A 1 200 ? -0.620 -3.952 4.262 1.00 98.19 200 ARG A O 1
ATOM 1568 N N . THR A 1 201 ? 0.624 -5.611 5.143 1.00 98.56 201 THR A N 1
ATOM 1569 C CA . THR A 1 201 ? 1.516 -5.861 4.013 1.00 98.56 201 THR A CA 1
ATOM 1570 C C . THR A 1 201 ? 1.396 -7.308 3.553 1.00 98.56 201 THR A C 1
ATOM 1572 O O . THR A 1 201 ? 0.971 -8.189 4.310 1.00 98.56 201 THR A O 1
ATOM 1575 N N . VAL A 1 202 ? 1.786 -7.570 2.307 1.00 98.62 202 VAL A N 1
ATOM 1576 C CA . VAL A 1 202 ? 1.887 -8.938 1.776 1.00 98.62 202 VAL A CA 1
ATOM 1577 C C . VAL A 1 202 ? 3.305 -9.234 1.327 1.00 98.62 202 VAL A C 1
ATOM 1579 O O . VAL A 1 202 ? 3.983 -8.363 0.790 1.00 98.62 202 VAL A O 1
ATOM 1582 N N . LYS A 1 203 ? 3.775 -10.450 1.585 1.00 98.31 203 LYS A N 1
ATOM 1583 C CA . LYS A 1 203 ? 5.124 -10.902 1.256 1.00 98.31 203 LYS A CA 1
ATOM 1584 C C . LYS A 1 203 ? 5.238 -11.215 -0.231 1.00 98.31 203 LYS A C 1
ATOM 1586 O O . LYS A 1 203 ? 4.320 -11.763 -0.830 1.00 98.31 203 LYS A O 1
ATOM 1591 N N . LEU A 1 204 ? 6.391 -10.880 -0.792 1.00 98.25 204 LEU A N 1
ATOM 1592 C CA . LEU A 1 204 ? 6.782 -11.124 -2.173 1.00 98.25 204 LEU A CA 1
ATOM 1593 C C . LEU A 1 204 ? 8.179 -11.751 -2.203 1.00 98.25 204 LEU A C 1
ATOM 1595 O O . LEU A 1 204 ? 8.943 -11.676 -1.236 1.00 98.25 204 LEU A O 1
ATOM 1599 N N . THR A 1 205 ? 8.527 -12.358 -3.329 1.00 98.25 205 THR A N 1
ATOM 1600 C CA . THR A 1 205 ? 9.897 -12.783 -3.625 1.00 98.25 205 THR A CA 1
ATOM 1601 C C . THR A 1 205 ? 10.279 -12.212 -4.976 1.00 98.25 205 THR A C 1
ATOM 1603 O O . THR A 1 205 ? 9.625 -12.539 -5.959 1.00 98.25 205 THR A O 1
ATOM 1606 N N . LEU A 1 206 ? 11.282 -11.334 -5.002 1.00 98.25 206 LEU A N 1
ATOM 1607 C CA . LEU A 1 206 ? 11.743 -10.632 -6.203 1.00 98.25 206 LEU A CA 1
ATOM 1608 C C . LEU A 1 206 ? 13.258 -10.821 -6.316 1.00 98.25 206 LEU A C 1
ATOM 1610 O O . LEU A 1 206 ? 13.975 -10.580 -5.348 1.00 98.25 206 LEU A O 1
ATOM 1614 N N . GLY A 1 207 ? 13.751 -11.291 -7.458 1.00 96.25 207 GLY A N 1
ATOM 1615 C CA . GLY A 1 207 ? 15.160 -11.628 -7.674 1.00 96.25 207 GLY A CA 1
ATOM 1616 C C . GLY A 1 207 ? 15.701 -12.676 -6.695 1.00 96.25 207 GLY A C 1
ATOM 1617 O O . GLY A 1 207 ? 16.884 -12.660 -6.374 1.00 96.25 207 GLY A O 1
ATOM 1618 N N . GLY A 1 208 ? 14.838 -13.547 -6.158 1.00 96.75 208 GLY A N 1
ATOM 1619 C CA . GLY A 1 208 ? 15.196 -14.509 -5.106 1.00 96.75 208 GLY A CA 1
ATOM 1620 C C . GLY A 1 208 ? 15.332 -13.918 -3.693 1.00 96.75 208 GLY A C 1
ATOM 1621 O O . GLY A 1 208 ? 15.631 -14.652 -2.751 1.00 96.75 208 GLY A O 1
ATOM 1622 N N . GLU A 1 209 ? 15.083 -12.621 -3.515 1.00 97.75 209 GLU A N 1
ATOM 1623 C CA . GLU A 1 209 ? 15.135 -11.932 -2.224 1.00 97.75 209 GLU A CA 1
ATOM 1624 C C . GLU A 1 209 ? 13.741 -11.804 -1.601 1.00 97.75 209 GLU A C 1
ATOM 1626 O O . GLU A 1 209 ? 12.719 -11.897 -2.284 1.00 97.75 209 GLU A O 1
ATOM 1631 N N . LYS A 1 210 ? 13.677 -11.552 -0.289 1.00 98.50 210 LYS A N 1
ATOM 1632 C CA . LYS A 1 210 ? 12.409 -11.321 0.417 1.00 98.50 210 LYS A CA 1
ATOM 1633 C C . LYS A 1 210 ? 11.991 -9.866 0.288 1.00 98.50 210 LYS A C 1
ATOM 1635 O O . LYS A 1 210 ? 12.728 -8.968 0.681 1.00 98.50 210 LYS A O 1
ATOM 1640 N N . TRP A 1 211 ? 10.777 -9.657 -0.193 1.00 98.69 211 TRP A N 1
ATOM 1641 C CA . TRP A 1 211 ? 10.174 -8.344 -0.370 1.00 98.69 211 TRP A CA 1
ATOM 1642 C C . TRP A 1 211 ? 8.790 -8.316 0.274 1.00 98.69 211 TRP A C 1
ATOM 1644 O O . TRP A 1 211 ? 8.236 -9.344 0.675 1.00 98.69 211 TRP A O 1
ATOM 1654 N N . PHE A 1 212 ? 8.204 -7.133 0.380 1.00 98.62 212 PHE A N 1
ATOM 1655 C CA . PHE A 1 212 ? 6.801 -6.989 0.741 1.00 98.62 212 PHE A CA 1
ATOM 1656 C C . PHE A 1 212 ? 6.161 -5.805 0.028 1.00 98.62 212 PHE A C 1
ATOM 1658 O O . PHE A 1 212 ? 6.832 -4.857 -0.368 1.00 98.62 212 PHE A O 1
ATOM 1665 N N . LEU A 1 213 ? 4.848 -5.878 -0.141 1.00 98.56 213 LEU A N 1
ATOM 1666 C CA . LEU A 1 213 ? 4.031 -4.875 -0.800 1.00 98.56 213 LEU A CA 1
ATOM 1667 C C . LEU A 1 213 ? 3.169 -4.142 0.223 1.00 98.56 213 LEU A C 1
ATOM 1669 O O . LEU A 1 213 ? 2.520 -4.767 1.068 1.00 98.56 213 LEU A O 1
ATOM 1673 N N . GLN A 1 214 ? 3.110 -2.821 0.086 1.00 97.62 214 GLN A N 1
ATOM 1674 C CA . GLN A 1 214 ? 2.114 -1.974 0.736 1.00 97.62 214 GLN A CA 1
ATOM 1675 C C . GLN A 1 214 ? 1.570 -0.935 -0.248 1.00 97.62 214 GLN A C 1
ATOM 1677 O O . GLN A 1 214 ? 2.223 -0.596 -1.236 1.00 97.62 214 GLN A O 1
ATOM 1682 N N . TYR A 1 215 ? 0.402 -0.372 0.048 1.00 98.00 215 TYR A N 1
ATOM 1683 C CA . TYR A 1 215 ? -0.098 0.795 -0.678 1.00 98.00 215 TYR A CA 1
ATOM 1684 C C . TYR A 1 215 ? 0.461 2.099 -0.105 1.00 98.00 215 TYR A C 1
ATOM 1686 O O . TYR A 1 215 ? 0.765 2.204 1.081 1.00 98.00 215 TYR A O 1
ATOM 1694 N N . SER A 1 216 ? 0.596 3.117 -0.948 1.00 95.00 216 SER A N 1
ATOM 1695 C CA . SER A 1 216 ? 0.874 4.474 -0.495 1.00 95.00 216 SER A CA 1
ATOM 1696 C C . SER A 1 216 ? -0.374 5.042 0.191 1.00 95.00 216 SER A C 1
ATOM 1698 O O . SER A 1 216 ? -1.449 5.045 -0.416 1.00 95.00 216 SER A O 1
ATOM 1700 N N . PRO A 1 217 ? -0.266 5.579 1.421 1.00 93.69 217 PRO A N 1
ATOM 1701 C CA . PRO A 1 217 ? -1.413 6.163 2.112 1.00 93.69 217 PRO A CA 1
ATOM 1702 C C . PRO A 1 217 ? -1.928 7.446 1.435 1.00 93.69 217 PRO A C 1
ATOM 1704 O O . PRO A 1 217 ? -3.085 7.809 1.624 1.00 93.69 217 PRO A O 1
ATOM 1707 N N . TYR A 1 218 ? -1.083 8.106 0.629 1.00 92.62 218 TYR A N 1
ATOM 1708 C CA . TYR A 1 218 ? -1.333 9.397 -0.025 1.00 92.62 218 TYR A CA 1
ATOM 1709 C C . TYR A 1 218 ? -1.012 9.308 -1.522 1.00 92.62 218 TYR A C 1
ATOM 1711 O O . TYR A 1 218 ? 0.007 9.821 -1.993 1.00 92.62 218 TYR A O 1
ATOM 1719 N N . ALA A 1 219 ? -1.851 8.590 -2.263 1.00 90.81 219 ALA A N 1
ATOM 1720 C CA . ALA A 1 219 ? -1.595 8.208 -3.647 1.00 90.81 219 ALA A CA 1
ATOM 1721 C C . ALA A 1 219 ? -1.766 9.356 -4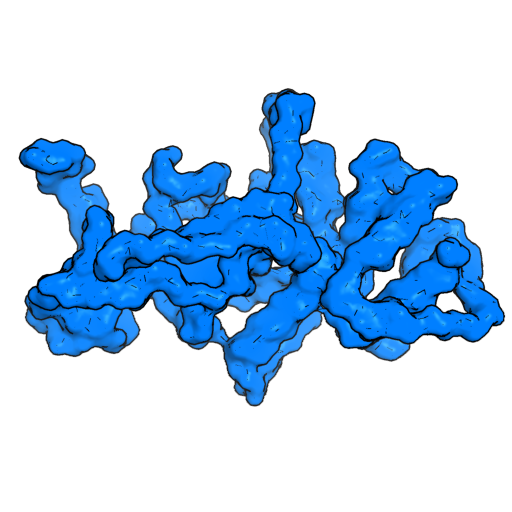.661 1.00 90.81 219 ALA A C 1
ATOM 1723 O O . ALA A 1 219 ? -2.622 10.231 -4.505 1.00 90.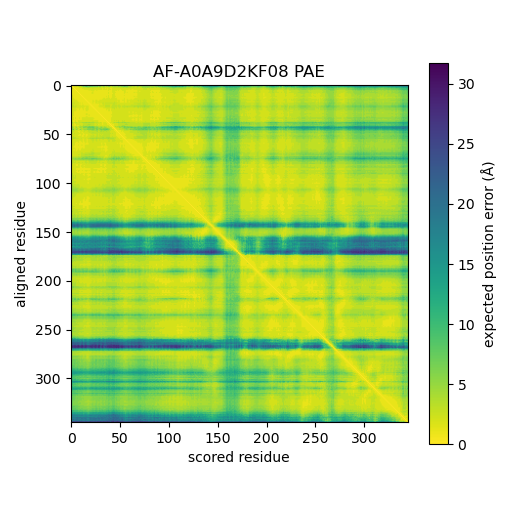81 219 ALA A O 1
ATOM 1724 N N . TYR A 1 220 ? -0.988 9.302 -5.746 1.00 88.06 220 TYR A N 1
ATOM 1725 C CA . TYR A 1 220 ? -1.139 10.181 -6.918 1.00 88.06 220 TYR A CA 1
ATOM 1726 C C . TYR A 1 220 ? -2.069 9.567 -7.978 1.00 88.06 220 TYR A C 1
ATOM 1728 O O . TYR A 1 220 ? -2.912 10.252 -8.558 1.00 88.06 220 TYR A O 1
ATOM 1736 N N . TYR A 1 221 ? -1.970 8.255 -8.171 1.00 91.12 221 TYR A N 1
ATOM 1737 C CA . TYR A 1 221 ? -2.730 7.470 -9.143 1.00 91.12 221 TYR A CA 1
ATOM 1738 C C . TYR A 1 221 ? -3.398 6.260 -8.471 1.00 91.12 221 TYR A C 1
ATOM 1740 O O . TYR A 1 221 ? -3.228 6.031 -7.270 1.00 91.12 221 TYR A O 1
ATOM 1748 N N . GLU A 1 222 ? -4.236 5.542 -9.218 1.00 93.38 222 GLU A N 1
ATOM 1749 C CA . GLU A 1 222 ? -5.009 4.412 -8.695 1.00 93.38 222 GLU A CA 1
ATOM 1750 C C . GLU A 1 222 ? -4.086 3.305 -8.173 1.00 93.38 222 GLU A C 1
ATOM 1752 O O . GLU A 1 222 ? -3.110 2.928 -8.821 1.00 93.38 222 GLU A O 1
ATOM 1757 N N . GLU A 1 223 ? -4.389 2.818 -6.965 1.00 96.56 223 GLU A N 1
ATOM 1758 C CA . GLU A 1 223 ? -3.673 1.703 -6.334 1.00 96.56 223 GLU A CA 1
ATOM 1759 C C . GLU A 1 223 ? -2.140 1.892 -6.301 1.00 96.56 223 GLU A C 1
ATOM 1761 O O . GLU A 1 223 ? -1.394 0.926 -6.429 1.00 96.56 223 GLU A O 1
ATOM 1766 N N . HIS A 1 224 ? -1.658 3.135 -6.114 1.00 96.56 224 HIS A N 1
ATOM 1767 C CA . HIS A 1 224 ? -0.227 3.435 -5.944 1.00 96.56 224 HIS A CA 1
ATOM 1768 C C . HIS A 1 224 ? 0.364 2.562 -4.836 1.00 96.56 224 HIS A C 1
ATOM 1770 O O . HIS A 1 224 ? 0.052 2.741 -3.657 1.00 96.56 224 HIS A O 1
ATOM 1776 N N . CYS A 1 225 ? 1.213 1.620 -5.223 1.00 97.06 225 CYS A N 1
ATOM 1777 C CA . CYS A 1 225 ? 1.839 0.636 -4.365 1.00 97.06 225 CYS A CA 1
ATOM 1778 C C . CYS A 1 225 ? 3.358 0.803 -4.325 1.00 97.06 225 CYS A C 1
ATOM 1780 O O . CYS A 1 225 ? 3.976 1.459 -5.168 1.00 97.06 225 CYS A O 1
ATOM 1782 N N . ILE A 1 226 ? 3.955 0.204 -3.304 1.00 97.44 226 ILE A N 1
ATOM 1783 C CA . ILE A 1 226 ? 5.385 0.225 -3.048 1.00 97.44 226 ILE A CA 1
ATOM 1784 C C . ILE A 1 226 ? 5.803 -1.207 -2.710 1.00 97.44 226 ILE A C 1
ATOM 1786 O O . ILE A 1 226 ? 5.270 -1.784 -1.761 1.00 97.44 226 ILE A O 1
ATOM 1790 N N . ALA A 1 227 ? 6.726 -1.774 -3.484 1.00 98.25 227 ALA A N 1
ATOM 1791 C CA . ALA A 1 227 ? 7.406 -3.022 -3.151 1.00 98.25 227 ALA A CA 1
ATOM 1792 C C . ALA A 1 227 ? 8.714 -2.672 -2.435 1.00 98.25 227 ALA A C 1
ATOM 1794 O O . ALA A 1 227 ? 9.500 -1.897 -2.968 1.00 98.25 227 ALA A O 1
ATOM 1795 N N . ILE A 1 228 ? 8.938 -3.191 -1.232 1.00 98.12 228 ILE A N 1
ATOM 1796 C CA . ILE A 1 228 ? 10.076 -2.833 -0.376 1.00 98.12 228 ILE A CA 1
ATOM 1797 C C . ILE A 1 228 ? 10.897 -4.082 -0.066 1.00 98.12 228 ILE A C 1
ATOM 1799 O O . ILE A 1 228 ? 10.323 -5.135 0.232 1.00 98.12 228 ILE A O 1
ATOM 1803 N N . ASN A 1 229 ? 12.225 -3.961 -0.119 1.00 97.75 229 ASN A N 1
ATOM 1804 C CA . ASN A 1 229 ? 13.120 -5.029 0.311 1.00 97.75 229 ASN A CA 1
ATOM 1805 C C . ASN A 1 229 ? 12.899 -5.295 1.809 1.00 97.75 229 ASN A C 1
ATOM 1807 O O . ASN A 1 229 ? 12.792 -4.366 2.610 1.00 97.75 229 ASN A O 1
ATOM 1811 N N . GLU A 1 230 ? 12.785 -6.554 2.223 1.00 97.50 230 GLU A N 1
ATOM 1812 C CA . GLU A 1 230 ? 12.567 -6.864 3.634 1.00 97.50 230 GLU A CA 1
ATOM 1813 C C . GLU A 1 230 ? 13.748 -6.418 4.517 1.00 97.50 230 GLU A C 1
ATOM 1815 O O . GLU A 1 230 ? 13.550 -6.061 5.684 1.00 97.50 230 GLU A O 1
ATOM 1820 N N . GLU A 1 231 ? 14.960 -6.408 3.967 1.00 96.50 231 GLU A N 1
ATOM 1821 C CA . GLU A 1 231 ? 16.146 -5.878 4.627 1.00 96.50 231 GLU A CA 1
ATOM 1822 C C . GLU A 1 231 ? 16.266 -4.366 4.410 1.00 96.50 231 GLU A C 1
ATOM 1824 O O . GLU A 1 231 ? 16.022 -3.846 3.322 1.00 96.50 231 GLU A O 1
ATOM 1829 N N . HIS A 1 232 ? 16.664 -3.640 5.458 1.00 94.12 232 HIS A N 1
ATOM 1830 C CA . HIS A 1 232 ? 16.938 -2.207 5.362 1.00 94.12 232 HIS A CA 1
ATOM 1831 C C . HIS A 1 232 ? 18.305 -1.989 4.714 1.00 94.12 232 HIS A C 1
ATOM 1833 O O . HIS A 1 232 ? 19.308 -1.774 5.397 1.00 94.12 232 HIS A O 1
ATOM 1839 N N . VAL A 1 233 ? 18.329 -2.055 3.388 1.00 92.62 233 VAL A N 1
ATOM 1840 C CA . VAL A 1 233 ? 19.517 -1.812 2.568 1.00 92.62 233 VAL A CA 1
ATOM 1841 C C . VAL A 1 233 ? 19.313 -0.579 1.692 1.00 92.62 233 VAL A C 1
ATOM 1843 O O . VAL A 1 233 ? 18.190 -0.357 1.237 1.00 92.62 233 VAL A O 1
ATOM 1846 N N . PRO A 1 234 ? 20.357 0.226 1.429 1.00 90.81 234 PRO A N 1
ATOM 1847 C CA . PRO A 1 234 ? 20.243 1.375 0.541 1.00 90.81 234 PRO A CA 1
ATOM 1848 C C . PRO A 1 234 ? 19.740 0.997 -0.852 1.00 90.81 234 PRO A C 1
ATOM 1850 O O . PRO A 1 234 ? 20.042 -0.072 -1.392 1.00 90.81 234 PRO A O 1
ATOM 1853 N N . MET A 1 235 ? 19.001 1.923 -1.454 1.00 88.94 235 MET A N 1
ATOM 1854 C CA . MET A 1 235 ? 18.505 1.782 -2.813 1.00 88.94 235 MET A CA 1
ATOM 1855 C C . MET A 1 235 ? 19.668 1.700 -3.809 1.00 88.94 235 MET A C 1
ATOM 1857 O O . MET A 1 235 ? 20.561 2.547 -3.804 1.00 88.94 235 MET A O 1
ATOM 1861 N N . HIS A 1 236 ? 19.638 0.702 -4.689 1.00 88.50 236 HIS A N 1
ATOM 1862 C CA . HIS A 1 236 ? 20.625 0.509 -5.748 1.00 88.50 236 HIS A CA 1
ATOM 1863 C C . HIS A 1 236 ? 19.939 0.078 -7.049 1.00 88.50 236 HIS A C 1
ATOM 1865 O O . HIS A 1 236 ? 18.811 -0.409 -7.039 1.00 88.50 236 HIS A O 1
ATOM 1871 N N . VAL A 1 237 ? 20.614 0.310 -8.177 1.00 91.00 237 VAL A N 1
ATOM 1872 C CA . VAL A 1 237 ? 20.207 -0.187 -9.497 1.00 91.00 237 VAL A CA 1
ATOM 1873 C C . VAL A 1 237 ? 21.395 -0.898 -10.140 1.00 91.00 237 VAL A C 1
ATOM 1875 O O . VAL A 1 237 ? 22.490 -0.342 -10.272 1.00 91.00 237 VAL A O 1
ATOM 1878 N N . ASP A 1 238 ? 21.191 -2.149 -10.525 1.00 92.81 238 ASP A N 1
ATOM 1879 C CA . ASP A 1 238 ? 22.212 -3.049 -11.053 1.00 92.81 238 ASP A CA 1
ATOM 1880 C C . ASP A 1 238 ? 21.654 -4.053 -12.071 1.00 92.81 238 ASP A C 1
ATOM 1882 O O . ASP A 1 238 ? 20.475 -4.013 -12.426 1.00 92.81 238 ASP A O 1
ATOM 1886 N N . ALA A 1 239 ? 22.516 -4.953 -12.547 1.00 94.56 239 ALA A N 1
ATOM 1887 C CA . ALA A 1 239 ? 22.153 -6.013 -13.481 1.00 94.56 239 ALA A CA 1
ATOM 1888 C C . ALA A 1 239 ? 21.016 -6.935 -12.991 1.00 94.56 239 ALA A C 1
ATOM 1890 O O . ALA A 1 239 ? 20.344 -7.532 -13.826 1.00 94.56 239 ALA A O 1
ATOM 1891 N N . ASN A 1 240 ? 20.771 -7.039 -11.678 1.00 95.44 240 ASN A N 1
ATOM 1892 C CA . ASN A 1 240 ? 19.701 -7.869 -11.111 1.00 95.44 240 ASN A CA 1
ATOM 1893 C C . ASN A 1 240 ? 18.368 -7.115 -11.013 1.00 95.44 240 ASN A C 1
ATOM 1895 O O . ASN A 1 240 ? 17.306 -7.728 -10.909 1.00 95.44 240 ASN A O 1
ATOM 1899 N N . THR A 1 241 ? 18.398 -5.782 -11.045 1.00 96.06 241 THR A N 1
ATOM 1900 C CA . THR A 1 241 ? 17.202 -4.943 -10.901 1.00 96.06 241 THR A CA 1
ATOM 1901 C C . THR A 1 241 ? 16.109 -5.259 -11.937 1.00 96.06 241 THR A C 1
ATOM 1903 O O . THR A 1 241 ? 14.950 -5.352 -11.530 1.00 96.06 241 THR A O 1
ATOM 1906 N N . PRO A 1 242 ? 16.407 -5.489 -13.238 1.00 96.31 242 PRO A N 1
ATOM 1907 C CA . PRO A 1 242 ? 15.391 -5.904 -14.207 1.00 96.31 242 PRO A CA 1
ATOM 1908 C C . PRO A 1 242 ? 14.654 -7.181 -13.800 1.00 96.31 242 PRO A C 1
ATOM 1910 O O . PRO A 1 242 ? 13.430 -7.204 -13.882 1.00 96.31 242 PRO A O 1
ATOM 1913 N N . ALA A 1 243 ? 15.367 -8.193 -13.292 1.00 97.31 243 ALA A N 1
ATOM 1914 C CA . ALA A 1 243 ? 14.764 -9.441 -12.826 1.00 97.31 243 ALA A CA 1
ATOM 1915 C C . ALA A 1 243 ? 13.775 -9.186 -11.679 1.00 97.31 243 ALA A C 1
ATOM 1917 O O . ALA A 1 243 ? 12.644 -9.660 -11.722 1.00 97.31 243 ALA A O 1
ATOM 1918 N N . LYS A 1 244 ? 14.149 -8.351 -10.695 1.00 98.06 244 LYS A N 1
ATOM 1919 C CA . LYS A 1 244 ? 13.264 -7.992 -9.570 1.00 98.06 244 LYS A CA 1
ATOM 1920 C C . LYS A 1 244 ? 11.984 -7.279 -10.037 1.00 98.06 244 LYS A C 1
ATOM 1922 O O . LYS A 1 244 ? 10.896 -7.577 -9.548 1.00 98.06 244 LYS A O 1
ATOM 1927 N N . LEU A 1 245 ? 12.099 -6.336 -10.981 1.00 97.81 245 LEU A N 1
ATOM 1928 C CA . LEU A 1 245 ? 10.944 -5.619 -11.545 1.00 97.81 245 LEU A CA 1
ATOM 1929 C C . LEU A 1 245 ? 10.051 -6.553 -12.371 1.00 97.81 245 LEU A C 1
ATOM 1931 O O . LEU A 1 245 ? 8.826 -6.464 -12.298 1.00 97.81 245 LEU A O 1
ATOM 1935 N N . LEU A 1 246 ? 10.665 -7.458 -13.134 1.00 97.62 246 LEU A N 1
ATOM 1936 C CA . LEU A 1 246 ? 9.962 -8.441 -13.943 1.00 97.62 246 LEU A CA 1
ATOM 1937 C C . LEU A 1 246 ? 9.263 -9.499 -13.066 1.00 97.62 246 LEU A C 1
ATOM 1939 O O . LEU A 1 246 ? 8.143 -9.898 -13.368 1.00 97.62 246 LEU A O 1
ATOM 1943 N N . ASP A 1 247 ? 9.864 -9.941 -11.959 1.00 98.44 247 ASP A N 1
ATOM 1944 C CA . ASP A 1 247 ? 9.214 -10.831 -10.980 1.00 98.44 247 ASP A CA 1
ATOM 1945 C C . ASP A 1 247 ? 7.956 -10.185 -10.392 1.00 98.44 247 ASP A C 1
ATOM 1947 O O . ASP A 1 247 ? 6.937 -10.844 -10.201 1.00 98.44 247 ASP A O 1
ATOM 1951 N N . PHE A 1 248 ? 7.987 -8.873 -10.148 1.00 98.50 248 PHE A N 1
ATOM 1952 C CA . PHE A 1 248 ? 6.821 -8.169 -9.626 1.00 98.50 248 PHE A CA 1
ATOM 1953 C C . PHE A 1 248 ? 5.652 -8.189 -10.614 1.00 98.50 248 PHE A C 1
ATOM 1955 O O . PHE A 1 248 ? 4.520 -8.448 -10.205 1.00 98.50 248 PHE A O 1
ATOM 1962 N N . VAL A 1 249 ? 5.904 -7.929 -11.901 1.00 96.88 249 VAL A N 1
ATOM 1963 C CA . VAL A 1 249 ? 4.838 -7.950 -12.919 1.00 96.88 249 VAL A CA 1
ATOM 1964 C C . VAL A 1 249 ? 4.361 -9.368 -13.238 1.00 96.88 249 VAL A C 1
ATOM 1966 O O . VAL A 1 249 ? 3.213 -9.525 -13.633 1.00 96.88 249 VAL A O 1
ATOM 1969 N N . ASP A 1 250 ? 5.161 -10.408 -12.994 1.00 96.31 250 ASP A N 1
ATOM 1970 C CA . ASP A 1 250 ? 4.658 -11.790 -13.040 1.00 96.31 250 ASP A CA 1
ATOM 1971 C C . ASP A 1 250 ? 3.636 -12.049 -11.923 1.00 96.31 250 ASP A C 1
ATOM 1973 O O . ASP A 1 250 ? 2.635 -12.736 -12.137 1.00 96.31 250 ASP A O 1
ATOM 1977 N N . VAL A 1 251 ? 3.858 -11.476 -10.733 1.00 96.75 251 VAL A N 1
ATOM 1978 C CA . VAL A 1 251 ? 2.924 -11.592 -9.602 1.00 96.75 251 VAL A CA 1
ATOM 1979 C C . VAL A 1 251 ? 1.692 -10.699 -9.791 1.00 96.75 251 VAL A C 1
ATOM 1981 O O . VAL A 1 251 ? 0.582 -11.126 -9.479 1.00 96.75 251 VAL A O 1
ATOM 1984 N N . LEU A 1 252 ? 1.861 -9.468 -10.283 1.00 97.75 252 LEU A N 1
ATOM 1985 C CA . LEU A 1 252 ? 0.802 -8.463 -10.462 1.00 97.75 252 LEU A CA 1
ATOM 1986 C C . LEU A 1 252 ? 0.828 -7.873 -11.891 1.00 97.75 252 LEU A C 1
ATOM 1988 O O . LEU A 1 252 ? 1.216 -6.717 -12.073 1.00 97.75 252 LEU A O 1
ATOM 1992 N N . PRO A 1 253 ? 0.377 -8.621 -12.916 1.00 96.62 253 PRO A N 1
ATOM 1993 C CA . PRO A 1 253 ? 0.543 -8.250 -14.330 1.00 96.62 253 PRO A CA 1
ATOM 1994 C C . PRO A 1 253 ? -0.295 -7.050 -14.781 1.00 96.62 253 PRO A C 1
ATOM 1996 O O . PRO A 1 253 ? -0.044 -6.468 -15.832 1.00 96.62 253 PRO A O 1
ATOM 1999 N N . HIS A 1 254 ? -1.310 -6.671 -14.005 1.00 96.56 254 HIS A N 1
ATOM 2000 C CA . HIS A 1 254 ? -2.137 -5.488 -14.252 1.00 96.56 254 HIS A CA 1
ATOM 2001 C C . HIS A 1 254 ? -1.534 -4.198 -13.679 1.00 96.56 254 HIS A C 1
ATOM 2003 O O . HIS A 1 254 ? -2.127 -3.131 -13.850 1.00 96.56 254 HIS A O 1
ATOM 2009 N N . TYR A 1 255 ? -0.390 -4.276 -12.994 1.00 97.50 255 TYR A N 1
ATOM 2010 C CA . TYR A 1 255 ? 0.343 -3.122 -12.478 1.00 97.50 255 TYR A CA 1
ATOM 2011 C C . TYR A 1 255 ? 1.621 -2.872 -13.276 1.00 97.50 255 TYR A C 1
ATOM 2013 O O . TYR A 1 255 ? 2.252 -3.791 -13.790 1.00 97.50 255 TYR A O 1
ATOM 2021 N N . PHE A 1 256 ? 2.046 -1.611 -13.312 1.00 97.12 256 PHE A N 1
ATOM 2022 C CA . PHE A 1 256 ? 3.433 -1.278 -13.630 1.00 97.12 256 PHE A CA 1
ATOM 2023 C C . PHE A 1 256 ? 4.250 -1.193 -12.337 1.00 97.12 256 PHE A C 1
ATOM 2025 O O . PHE A 1 256 ? 3.692 -0.976 -11.258 1.00 97.12 256 PHE A O 1
ATOM 2032 N N . ILE A 1 257 ? 5.574 -1.284 -12.450 1.00 97.19 257 ILE A N 1
ATOM 2033 C CA . ILE A 1 257 ? 6.500 -0.963 -11.366 1.00 97.19 257 ILE A CA 1
ATOM 2034 C C . ILE A 1 257 ? 7.798 -0.381 -11.924 1.00 97.19 257 ILE A C 1
ATOM 2036 O O . ILE A 1 257 ? 8.196 -0.685 -13.047 1.00 97.19 257 ILE A O 1
ATOM 2040 N N . GLY A 1 258 ? 8.459 0.468 -11.146 1.00 94.81 258 GLY A N 1
ATOM 2041 C CA . GLY A 1 258 ? 9.737 1.055 -11.509 1.00 94.81 258 GLY A CA 1
ATOM 2042 C C . GLY A 1 258 ? 10.580 1.434 -10.299 1.00 94.81 258 GLY A C 1
ATOM 2043 O O . GLY A 1 258 ? 10.089 1.575 -9.177 1.00 94.81 258 GLY A O 1
ATOM 2044 N N . SER A 1 259 ? 11.869 1.619 -10.561 1.00 91.31 259 SER A N 1
ATOM 2045 C CA . SER A 1 259 ? 12.856 2.095 -9.597 1.00 91.31 259 SER A CA 1
ATOM 2046 C C . SER A 1 259 ? 13.286 3.518 -9.955 1.00 91.31 259 SER A C 1
ATOM 2048 O O . SER A 1 259 ? 13.425 3.849 -11.135 1.00 91.31 259 SER A O 1
ATOM 2050 N N . ASN A 1 260 ? 13.523 4.360 -8.950 1.00 85.12 260 ASN A N 1
ATOM 2051 C CA . ASN A 1 260 ? 14.279 5.596 -9.156 1.00 85.12 260 ASN A CA 1
ATOM 2052 C C . ASN A 1 260 ? 15.761 5.256 -9.393 1.00 85.12 260 ASN A C 1
ATOM 2054 O O . ASN A 1 260 ? 16.246 4.214 -8.957 1.00 85.12 260 ASN A O 1
ATOM 2058 N N . ALA A 1 261 ? 16.514 6.142 -10.048 1.00 77.38 261 ALA A N 1
ATOM 2059 C CA . ALA A 1 261 ? 17.962 5.962 -10.106 1.00 77.38 261 ALA A CA 1
ATOM 2060 C C . ALA A 1 261 ? 18.553 6.063 -8.690 1.00 77.38 261 ALA A C 1
ATOM 2062 O O . ALA A 1 261 ? 18.164 6.938 -7.920 1.00 77.38 261 ALA A O 1
ATOM 2063 N N . SER A 1 262 ? 19.532 5.220 -8.365 1.00 71.06 262 SER A N 1
ATOM 2064 C CA . SER A 1 262 ? 20.247 5.246 -7.083 1.00 71.06 262 SER A CA 1
ATOM 2065 C C . SER A 1 262 ? 21.289 6.374 -7.015 1.00 71.06 262 SER A C 1
ATOM 2067 O O . SER A 1 262 ? 22.445 6.152 -6.658 1.00 71.06 262 SER A O 1
ATOM 2069 N N . LEU A 1 263 ? 20.908 7.586 -7.430 1.00 71.56 263 LEU A N 1
ATOM 2070 C CA . LEU A 1 263 ? 21.765 8.771 -7.453 1.00 71.56 263 LEU A CA 1
ATOM 2071 C C . LEU A 1 263 ? 21.294 9.759 -6.379 1.00 71.56 263 LEU A C 1
ATOM 2073 O O . LEU A 1 263 ? 20.090 9.993 -6.291 1.00 71.56 263 LEU A O 1
ATOM 2077 N N . PRO A 1 264 ? 22.197 10.421 -5.625 1.00 56.38 264 PRO A N 1
ATOM 2078 C CA . PRO A 1 264 ? 21.829 11.302 -4.506 1.00 56.38 264 PRO A CA 1
ATOM 2079 C C . PRO A 1 264 ? 20.844 12.450 -4.805 1.00 56.38 264 PRO A C 1
ATOM 2081 O O . PRO A 1 264 ? 20.358 13.088 -3.876 1.00 56.38 264 PRO A O 1
ATOM 2084 N N . ILE A 1 265 ? 20.576 12.753 -6.079 1.00 60.62 265 ILE A N 1
ATOM 2085 C CA . ILE A 1 265 ? 19.740 13.876 -6.543 1.00 60.62 265 ILE A CA 1
ATOM 2086 C C . ILE A 1 265 ? 18.472 13.377 -7.279 1.00 60.62 265 ILE A C 1
ATOM 2088 O O . ILE A 1 265 ? 17.599 14.167 -7.636 1.00 60.62 265 ILE A O 1
ATOM 2092 N N . VAL A 1 266 ? 18.338 12.065 -7.506 1.00 57.41 266 VAL A N 1
ATOM 2093 C CA . VAL A 1 266 ? 17.242 11.464 -8.279 1.00 57.41 266 VAL A CA 1
ATOM 2094 C C . VAL A 1 266 ? 16.342 10.660 -7.341 1.00 57.41 266 VAL A C 1
ATOM 2096 O O . VAL A 1 266 ? 16.801 9.755 -6.659 1.00 57.41 266 VAL A O 1
ATOM 2099 N N . GLY A 1 267 ? 15.044 10.976 -7.321 1.00 51.38 267 GLY A N 1
ATOM 2100 C CA . GLY A 1 267 ? 14.060 10.297 -6.473 1.00 51.38 267 GLY A CA 1
ATOM 2101 C C . GLY A 1 267 ? 13.906 10.959 -5.100 1.00 51.38 267 GLY A C 1
ATOM 2102 O O . GLY A 1 267 ? 14.862 11.178 -4.362 1.00 51.38 267 GLY A O 1
ATOM 2103 N N . GLY A 1 268 ? 12.675 11.334 -4.756 1.00 51.38 268 GLY A N 1
ATOM 2104 C CA . GLY A 1 268 ? 12.380 12.035 -3.510 1.00 51.38 268 GLY A CA 1
ATOM 2105 C C . GLY A 1 268 ? 12.768 11.240 -2.257 1.00 51.38 268 GLY A C 1
ATOM 2106 O O . GLY A 1 268 ? 12.272 10.146 -2.024 1.00 51.38 268 GLY A O 1
ATOM 2107 N N . SER A 1 269 ? 13.588 11.866 -1.414 1.00 53.66 269 SER A N 1
ATOM 2108 C CA . SER A 1 269 ? 13.647 11.755 0.055 1.00 53.66 269 SER A CA 1
ATOM 2109 C C . SER A 1 269 ? 13.967 10.411 0.734 1.00 53.66 269 SER A C 1
ATOM 2111 O O . SER A 1 269 ? 14.229 10.457 1.933 1.00 53.66 269 SER A O 1
ATOM 2113 N N . ILE A 1 270 ? 13.951 9.248 0.071 1.00 63.94 270 ILE A N 1
ATOM 2114 C CA . ILE A 1 270 ? 14.187 7.949 0.740 1.00 63.94 270 ILE A CA 1
ATOM 2115 C C . ILE A 1 270 ? 15.086 7.048 -0.116 1.00 63.94 270 ILE A C 1
ATOM 2117 O O . ILE A 1 270 ? 14.617 6.112 -0.751 1.00 63.94 270 ILE A O 1
ATOM 2121 N N . LEU A 1 271 ? 16.389 7.330 -0.134 1.00 77.94 271 LEU A N 1
ATOM 2122 C CA . LEU A 1 271 ? 17.396 6.437 -0.736 1.00 77.94 271 LEU A CA 1
ATOM 2123 C C . LEU A 1 271 ? 17.940 5.404 0.266 1.00 77.94 271 LEU A C 1
ATOM 2125 O O . LEU A 1 271 ? 18.678 4.498 -0.112 1.00 77.94 271 LEU A O 1
ATOM 2129 N N . ASP A 1 272 ? 17.550 5.524 1.535 1.00 84.00 272 ASP A N 1
ATOM 2130 C CA . ASP A 1 272 ? 18.078 4.712 2.634 1.00 84.00 272 ASP A CA 1
ATOM 2131 C C . ASP A 1 272 ? 17.527 3.276 2.647 1.00 84.00 272 ASP A C 1
ATOM 2133 O O . ASP A 1 272 ? 18.125 2.400 3.264 1.00 84.00 272 ASP A O 1
ATOM 2137 N N . HIS A 1 273 ? 16.407 3.021 1.958 1.00 91.19 273 HIS A N 1
ATOM 2138 C CA . HIS A 1 273 ? 15.775 1.702 1.891 1.00 91.19 273 HIS A CA 1
ATOM 2139 C C . HIS A 1 273 ? 15.333 1.386 0.457 1.00 91.19 273 HIS A C 1
ATOM 2141 O O . HIS A 1 273 ? 14.514 2.108 -0.113 1.00 91.19 273 HIS A O 1
ATOM 2147 N N . GLU A 1 274 ? 15.883 0.321 -0.125 1.00 94.38 274 GLU A N 1
ATOM 2148 C CA . GLU A 1 274 ? 15.559 -0.187 -1.455 1.00 94.38 274 GLU A CA 1
ATOM 2149 C C . GLU A 1 274 ? 14.062 -0.493 -1.586 1.00 94.38 274 GLU A C 1
ATOM 2151 O O . GLU A 1 274 ? 13.481 -1.281 -0.833 1.00 94.38 274 GLU A O 1
ATOM 2156 N N . HIS A 1 275 ? 13.433 0.166 -2.556 1.00 95.88 275 HIS A N 1
ATOM 2157 C CA . HIS A 1 275 ? 12.024 -0.001 -2.860 1.00 95.88 275 HIS A CA 1
ATOM 2158 C C . HIS A 1 275 ? 11.734 0.353 -4.319 1.00 95.88 275 HIS A C 1
ATOM 2160 O O . HIS A 1 275 ? 12.416 1.177 -4.930 1.00 95.88 275 HIS A O 1
ATOM 2166 N N . PHE A 1 276 ? 10.661 -0.217 -4.851 1.00 96.38 276 PHE A N 1
ATOM 2167 C CA . PHE A 1 276 ? 10.106 0.100 -6.157 1.00 96.38 276 PHE A CA 1
ATOM 2168 C C . PHE A 1 276 ? 8.695 0.654 -6.002 1.00 96.38 276 PHE A C 1
ATOM 2170 O O . PHE A 1 276 ? 7.979 0.312 -5.060 1.00 96.38 276 PHE A O 1
ATOM 2177 N N . GLN A 1 277 ? 8.290 1.523 -6.921 1.00 95.44 277 GLN A N 1
ATOM 2178 C CA . GLN A 1 277 ? 6.972 2.150 -6.908 1.00 95.44 277 GLN A CA 1
ATOM 2179 C C . GLN A 1 277 ? 6.199 1.772 -8.159 1.00 95.44 277 GLN A C 1
ATOM 2181 O O . GLN A 1 277 ? 6.750 1.737 -9.257 1.00 95.44 277 GLN A O 1
ATOM 2186 N N . GLY A 1 278 ? 4.916 1.505 -7.979 1.00 95.81 278 GLY A N 1
ATOM 2187 C CA . GLY A 1 278 ? 4.054 1.007 -9.033 1.00 95.81 278 GLY A CA 1
ATOM 2188 C C . GLY A 1 278 ? 2.590 1.228 -8.714 1.00 95.81 278 GLY A C 1
ATOM 2189 O O . GLY A 1 278 ? 2.246 1.943 -7.773 1.00 95.81 278 GLY A O 1
ATOM 2190 N N . GLY A 1 279 ? 1.720 0.598 -9.486 1.00 96.50 279 GLY A N 1
ATOM 2191 C CA . GLY A 1 279 ? 0.283 0.584 -9.235 1.00 96.50 279 GLY A CA 1
ATOM 2192 C C . GLY A 1 279 ? -0.517 0.418 -10.515 1.00 96.50 279 GLY A C 1
ATOM 2193 O O . GLY A 1 279 ? 0.018 0.063 -11.567 1.00 96.50 279 GLY A O 1
ATOM 2194 N N . LYS A 1 280 ? -1.815 0.701 -10.431 1.00 95.94 280 LYS A N 1
ATOM 2195 C CA . LYS A 1 280 ? -2.769 0.480 -11.518 1.00 95.94 280 LYS A CA 1
ATOM 2196 C C . LYS A 1 280 ? -2.933 1.729 -12.377 1.00 95.94 280 LYS A C 1
ATOM 2198 O O . LYS A 1 280 ? -3.975 2.374 -12.370 1.00 95.94 280 LYS A O 1
ATOM 2203 N N . HIS A 1 281 ? -1.878 2.105 -13.094 1.00 93.94 281 HIS A N 1
ATOM 2204 C CA . HIS A 1 281 ? -1.916 3.262 -13.991 1.00 93.94 281 HIS A CA 1
ATOM 2205 C C . HIS A 1 281 ? -1.019 3.069 -15.206 1.00 93.94 281 HIS A C 1
ATOM 2207 O O . HIS A 1 281 ? 0.084 2.538 -15.098 1.00 93.94 281 HIS A O 1
ATOM 2213 N N . LEU A 1 282 ? -1.455 3.552 -16.364 1.00 91.56 282 LEU A N 1
ATOM 2214 C CA . LEU A 1 282 ? -0.582 3.680 -17.523 1.00 91.56 282 LEU A CA 1
ATOM 2215 C C . LEU A 1 282 ? -0.059 5.111 -17.571 1.00 91.56 282 LEU A C 1
ATOM 2217 O O . LEU A 1 282 ? -0.791 6.043 -17.872 1.00 91.56 282 LEU A O 1
ATOM 2221 N N . MET A 1 283 ? 1.222 5.279 -17.244 1.00 89.62 283 MET A N 1
ATOM 2222 C CA . MET A 1 283 ? 1.883 6.579 -17.310 1.00 89.62 283 MET A CA 1
ATOM 2223 C C . MET A 1 283 ? 1.927 7.087 -18.759 1.00 89.62 283 MET A C 1
ATOM 2225 O O . MET A 1 283 ? 2.064 6.273 -19.677 1.00 89.62 283 MET A O 1
ATOM 2229 N N . PRO A 1 284 ? 1.951 8.411 -18.996 1.00 88.69 284 PRO A N 1
ATOM 2230 C CA . PRO A 1 284 ? 2.054 8.972 -20.346 1.00 88.69 284 PRO A CA 1
ATOM 2231 C C . PRO A 1 284 ? 3.213 8.395 -21.180 1.00 88.69 284 PRO A C 1
ATOM 2233 O O . PRO A 1 284 ? 3.058 8.121 -22.368 1.00 88.69 284 PRO A O 1
ATOM 2236 N N . MET A 1 285 ? 4.354 8.101 -20.543 1.00 90.12 285 MET A N 1
ATOM 2237 C CA . MET A 1 285 ? 5.510 7.461 -21.188 1.00 90.12 285 MET A CA 1
ATOM 2238 C C . MET A 1 285 ? 5.208 6.047 -21.731 1.00 90.12 285 MET A C 1
ATOM 2240 O O . MET A 1 285 ? 5.814 5.619 -22.714 1.00 90.12 285 MET A O 1
ATOM 2244 N N . HIS A 1 286 ? 4.263 5.312 -21.137 1.00 90.50 286 HIS A N 1
ATOM 2245 C CA . HIS A 1 286 ? 3.847 3.990 -21.623 1.00 90.50 286 HIS A CA 1
ATOM 2246 C C . HIS A 1 286 ? 3.071 4.083 -22.948 1.00 90.50 286 HIS A C 1
ATOM 2248 O O . HIS A 1 286 ? 3.116 3.156 -23.754 1.00 90.50 286 HIS A O 1
ATOM 2254 N N . HIS A 1 287 ? 2.427 5.218 -23.230 1.00 88.81 287 HIS A N 1
ATOM 2255 C CA . HIS A 1 287 ? 1.739 5.460 -24.501 1.00 88.81 287 HIS A CA 1
ATOM 2256 C C . HIS A 1 287 ? 2.666 5.971 -25.612 1.00 88.81 287 HIS A C 1
ATOM 2258 O O . HIS A 1 287 ? 2.297 5.912 -26.785 1.00 88.81 287 HIS A O 1
ATOM 2264 N N . ALA A 1 288 ? 3.868 6.450 -25.270 1.00 90.62 288 ALA A N 1
ATOM 2265 C CA . ALA A 1 288 ? 4.803 7.005 -26.244 1.00 90.62 288 ALA A CA 1
ATOM 2266 C C . ALA A 1 288 ? 5.218 5.943 -27.284 1.00 90.62 288 ALA A C 1
ATOM 2268 O O . ALA A 1 288 ? 5.655 4.856 -26.900 1.00 90.62 288 ALA A O 1
ATOM 2269 N N . PRO A 1 289 ? 5.108 6.213 -28.596 1.00 91.75 289 PRO A N 1
ATOM 2270 C CA . PRO A 1 289 ? 5.531 5.260 -29.613 1.00 91.75 289 PRO A CA 1
ATOM 2271 C C . PRO A 1 289 ? 7.058 5.153 -29.662 1.00 91.75 289 PRO A C 1
ATOM 2273 O O . PRO A 1 289 ? 7.787 6.043 -29.218 1.00 91.75 289 PRO A O 1
ATOM 2276 N N . ILE A 1 290 ? 7.567 4.080 -30.264 1.00 93.19 290 ILE A N 1
ATOM 2277 C CA . ILE A 1 290 ? 8.989 3.990 -30.600 1.00 93.19 290 ILE A CA 1
ATOM 2278 C C . ILE A 1 290 ? 9.266 4.902 -31.804 1.00 93.19 290 ILE A C 1
ATOM 2280 O O . ILE A 1 290 ? 8.711 4.712 -32.883 1.00 93.19 290 ILE A O 1
ATOM 2284 N N . ARG A 1 291 ? 10.158 5.883 -31.629 1.00 94.06 291 ARG A N 1
ATOM 2285 C CA . ARG A 1 291 ? 10.621 6.798 -32.687 1.00 94.06 291 ARG A CA 1
ATOM 2286 C C . ARG A 1 291 ? 11.669 6.153 -33.585 1.00 94.06 291 ARG A C 1
ATOM 2288 O O . ARG A 1 291 ? 11.711 6.420 -34.783 1.00 94.06 291 ARG A O 1
ATOM 2295 N N . LYS A 1 292 ? 12.552 5.342 -33.001 1.00 93.88 292 LYS A N 1
ATOM 2296 C CA . LYS A 1 292 ? 13.612 4.642 -33.729 1.00 93.88 292 LYS A CA 1
ATOM 2297 C C . LYS A 1 292 ? 13.851 3.268 -33.123 1.00 93.88 292 LYS A C 1
ATOM 2299 O O . LYS A 1 292 ? 14.275 3.180 -31.973 1.00 93.88 292 LYS A O 1
ATOM 2304 N N . CYS A 1 293 ? 13.601 2.230 -33.914 1.00 93.00 293 CYS A N 1
ATOM 2305 C CA . CYS A 1 293 ? 13.893 0.847 -33.557 1.00 93.00 293 CYS A CA 1
ATOM 2306 C C . CYS A 1 293 ? 15.349 0.494 -33.861 1.00 93.00 293 CYS A C 1
ATOM 2308 O O . CYS A 1 293 ? 15.986 1.060 -34.753 1.00 93.00 293 CYS A O 1
ATOM 2310 N N . TYR A 1 294 ? 15.838 -0.498 -33.140 1.00 89.00 294 TYR A N 1
ATOM 2311 C CA . TYR A 1 294 ? 17.151 -1.087 -33.285 1.00 89.00 294 TYR A CA 1
ATOM 2312 C C . TYR A 1 294 ? 17.026 -2.610 -33.122 1.00 89.00 294 TYR A C 1
ATOM 2314 O O . TYR A 1 294 ? 16.046 -3.110 -32.572 1.00 89.00 294 TYR A O 1
ATOM 2322 N N . ALA A 1 295 ? 18.023 -3.343 -33.617 1.00 86.56 295 ALA A N 1
ATOM 2323 C CA . ALA A 1 295 ? 18.118 -4.794 -33.494 1.00 86.56 295 ALA A CA 1
ATOM 2324 C C . ALA A 1 295 ? 19.526 -5.176 -33.024 1.00 86.56 295 ALA A C 1
ATOM 2326 O O . ALA A 1 295 ? 20.505 -4.514 -33.378 1.00 86.56 295 ALA A O 1
ATOM 2327 N N . HIS A 1 296 ? 19.624 -6.214 -32.193 1.00 85.81 296 HIS A N 1
ATOM 2328 C CA . HIS A 1 296 ? 20.880 -6.654 -31.599 1.00 85.81 296 HIS A CA 1
ATOM 2329 C C . HIS A 1 296 ? 21.007 -8.165 -31.822 1.00 85.81 296 HIS A C 1
ATOM 2331 O O . HIS A 1 296 ? 20.123 -8.896 -31.387 1.00 85.81 296 HIS A O 1
ATOM 2337 N N . PRO A 1 297 ? 22.085 -8.675 -32.449 1.00 90.19 297 PRO A N 1
ATOM 2338 C CA . PRO A 1 297 ? 22.177 -10.093 -32.822 1.00 90.19 297 PRO A CA 1
ATOM 2339 C C . PRO A 1 297 ? 22.034 -11.081 -31.657 1.00 90.19 297 PRO A C 1
ATOM 2341 O O . PRO A 1 297 ? 21.560 -12.192 -31.853 1.00 90.19 297 PRO A O 1
ATOM 2344 N N . ALA A 1 298 ? 22.438 -10.681 -30.447 1.00 92.25 298 ALA A N 1
ATOM 2345 C CA . ALA A 1 298 ? 22.282 -11.503 -29.241 1.00 92.25 298 ALA A CA 1
ATOM 2346 C C . ALA A 1 298 ? 20.850 -11.534 -28.668 1.00 92.25 298 ALA A C 1
ATOM 2348 O O . ALA A 1 298 ? 20.611 -12.300 -27.745 1.00 92.25 298 ALA A O 1
ATOM 2349 N N . PHE A 1 299 ? 19.945 -10.691 -29.175 1.00 94.62 299 PHE A N 1
ATOM 2350 C CA . PHE A 1 299 ? 18.550 -10.565 -28.741 1.00 94.62 299 PHE A CA 1
ATOM 2351 C C . PHE A 1 299 ? 17.637 -10.516 -29.982 1.00 94.62 299 PHE A C 1
ATOM 2353 O O . PHE A 1 299 ? 17.126 -9.451 -30.342 1.00 94.62 299 PHE A O 1
ATOM 2360 N N . PRO A 1 300 ? 17.536 -11.628 -30.734 1.00 93.44 300 PRO A N 1
ATOM 2361 C CA . PRO A 1 300 ? 16.851 -11.660 -32.024 1.00 93.44 300 PRO A CA 1
ATOM 2362 C C . PRO A 1 300 ? 15.328 -11.494 -31.921 1.00 93.44 300 PRO A C 1
ATOM 2364 O O . PRO A 1 300 ? 14.698 -11.170 -32.929 1.00 93.44 300 PRO A O 1
ATOM 2367 N N . HIS A 1 301 ? 14.737 -11.720 -30.745 1.00 94.69 301 HIS A N 1
ATOM 2368 C CA . HIS A 1 301 ? 13.295 -11.612 -30.514 1.00 94.69 301 HIS A CA 1
ATOM 2369 C C . HIS A 1 301 ? 12.903 -10.338 -29.757 1.00 94.69 301 HIS A C 1
ATOM 2371 O O . HIS A 1 301 ? 11.714 -10.080 -29.564 1.00 94.69 301 HIS A O 1
ATOM 2377 N N . LEU A 1 302 ? 13.883 -9.523 -29.365 1.00 94.31 302 LEU A N 1
ATOM 2378 C CA . LEU A 1 302 ? 13.666 -8.257 -28.689 1.00 94.31 302 LEU A CA 1
ATOM 2379 C C . LEU A 1 302 ? 13.543 -7.102 -29.685 1.00 94.31 302 LEU A C 1
ATOM 2381 O O . LEU A 1 302 ? 14.483 -6.753 -30.402 1.00 94.31 302 LEU A O 1
ATOM 2385 N N . THR A 1 303 ? 12.397 -6.430 -29.664 1.00 90.19 303 THR A N 1
ATOM 2386 C CA . THR A 1 303 ? 12.275 -5.090 -30.235 1.00 90.19 303 THR A CA 1
ATOM 2387 C C . THR A 1 303 ? 12.798 -4.099 -29.209 1.00 90.19 303 THR A C 1
ATOM 2389 O O . THR A 1 303 ? 12.261 -4.014 -28.108 1.00 90.19 303 THR A O 1
ATOM 2392 N N . PHE A 1 304 ? 13.831 -3.327 -29.551 1.00 90.56 304 PHE A N 1
ATOM 2393 C CA . PHE A 1 304 ? 14.280 -2.228 -28.700 1.00 90.56 304 PHE A CA 1
ATOM 2394 C C . PHE A 1 304 ? 14.335 -0.916 -29.461 1.00 90.56 304 PHE A C 1
ATOM 2396 O O . PHE A 1 304 ? 14.641 -0.876 -30.654 1.00 90.56 304 PHE A O 1
ATOM 2403 N N . GLY A 1 305 ? 14.021 0.182 -28.782 1.00 92.69 305 GLY A N 1
ATOM 2404 C CA . GLY A 1 305 ? 13.916 1.462 -29.458 1.00 92.69 305 GLY A CA 1
ATOM 2405 C C . GLY A 1 305 ? 13.902 2.672 -28.550 1.00 92.69 305 GLY A C 1
ATOM 2406 O O . GLY A 1 305 ? 13.533 2.598 -27.382 1.00 92.69 305 GLY A O 1
ATOM 2407 N N . ILE A 1 306 ? 14.297 3.807 -29.120 1.00 94.38 306 ILE A N 1
ATOM 2408 C CA . ILE A 1 306 ? 14.185 5.112 -28.469 1.00 94.38 306 ILE A CA 1
ATOM 2409 C C . ILE A 1 306 ? 12.737 5.577 -28.596 1.00 94.38 306 ILE A C 1
ATOM 2411 O O . ILE A 1 306 ? 12.195 5.613 -29.705 1.00 94.38 306 ILE A O 1
ATOM 2415 N N . LEU A 1 307 ? 12.126 5.963 -27.477 1.00 93.94 307 LEU A N 1
ATOM 2416 C CA . LEU A 1 307 ? 10.764 6.489 -27.460 1.00 93.94 307 LEU A CA 1
ATOM 2417 C C . LEU A 1 307 ? 10.680 7.879 -28.095 1.00 93.94 307 LEU A C 1
ATOM 2419 O O . LEU A 1 307 ? 11.624 8.676 -28.040 1.00 93.94 307 LEU A O 1
ATOM 2423 N N . ASP A 1 308 ? 9.533 8.186 -28.696 1.00 91.62 308 ASP A N 1
ATOM 2424 C CA . ASP A 1 308 ? 9.133 9.557 -29.011 1.00 91.62 308 ASP A CA 1
ATOM 2425 C C . ASP A 1 308 ? 8.699 10.260 -27.718 1.00 91.62 308 ASP A C 1
ATOM 2427 O O . ASP A 1 308 ? 7.521 10.424 -27.414 1.00 91.62 308 ASP A O 1
ATOM 2431 N N . TRP A 1 309 ? 9.692 10.558 -26.885 1.00 91.06 309 TRP A N 1
ATOM 2432 C CA . TRP A 1 309 ? 9.533 11.107 -25.548 1.00 91.06 309 TRP A CA 1
ATOM 2433 C C . TRP A 1 309 ? 10.498 12.276 -25.357 1.00 91.06 309 TRP A C 1
ATOM 2435 O O . TRP A 1 309 ? 11.568 12.315 -25.974 1.00 91.06 309 TRP A O 1
ATOM 2445 N N . TYR A 1 310 ? 10.115 13.239 -24.513 1.00 84.19 310 TYR A N 1
ATOM 2446 C CA . TYR A 1 310 ? 10.883 14.474 -24.313 1.00 84.19 310 TYR A CA 1
ATOM 2447 C C . TYR A 1 310 ? 12.260 14.225 -23.671 1.00 84.19 310 TYR A C 1
ATOM 2449 O O . TYR A 1 310 ? 13.196 14.983 -23.908 1.00 84.19 310 TYR A O 1
ATOM 2457 N N . ASN A 1 311 ? 12.384 13.140 -22.899 1.00 85.94 311 ASN A N 1
ATOM 2458 C CA . ASN A 1 311 ? 13.626 12.678 -22.284 1.00 85.94 311 ASN A CA 1
ATOM 2459 C C . ASN A 1 311 ? 14.176 11.424 -22.981 1.00 85.94 311 ASN A C 1
ATOM 2461 O O . ASN A 1 311 ? 13.459 10.717 -23.691 1.00 85.94 311 ASN A O 1
ATOM 2465 N N . SER A 1 312 ? 15.446 11.106 -22.712 1.00 86.94 312 SER A N 1
ATOM 2466 C CA . SER A 1 312 ? 16.084 9.854 -23.132 1.00 86.94 312 SER A CA 1
ATOM 2467 C C . SER A 1 312 ? 15.398 8.651 -22.483 1.00 86.94 312 SER A C 1
ATOM 2469 O O . SER A 1 312 ? 15.625 8.358 -21.311 1.00 86.94 312 SER A O 1
ATOM 2471 N N . ALA A 1 313 ? 14.563 7.956 -23.251 1.00 91.88 313 ALA A N 1
ATOM 2472 C CA . ALA A 1 313 ? 13.878 6.746 -22.819 1.00 91.88 313 ALA A CA 1
ATOM 2473 C C . ALA A 1 313 ? 14.024 5.649 -23.876 1.00 91.88 313 ALA A C 1
ATOM 2475 O O . ALA A 1 313 ? 13.859 5.891 -25.077 1.00 91.88 313 ALA A O 1
ATOM 2476 N N . VAL A 1 314 ? 14.332 4.442 -23.408 1.00 92.25 314 VAL A N 1
ATOM 2477 C CA . VAL A 1 314 ? 14.442 3.237 -24.231 1.00 92.25 314 VAL A CA 1
ATOM 2478 C C . VAL A 1 314 ? 13.332 2.283 -23.822 1.00 92.25 314 VAL A C 1
ATOM 2480 O O . VAL A 1 314 ? 13.066 2.112 -22.634 1.00 92.25 314 VAL A O 1
ATOM 2483 N N . ARG A 1 315 ? 12.681 1.672 -24.809 1.00 93.56 315 ARG A N 1
ATOM 2484 C CA . ARG A 1 315 ? 11.700 0.611 -24.606 1.00 93.56 315 ARG A CA 1
ATOM 2485 C C . ARG A 1 315 ? 12.229 -0.701 -25.158 1.00 93.56 315 ARG A C 1
ATOM 2487 O O . ARG A 1 315 ? 12.843 -0.709 -26.223 1.00 93.56 315 ARG A O 1
ATOM 2494 N N . PHE A 1 316 ? 11.924 -1.777 -24.443 1.00 92.38 316 PHE A N 1
ATOM 2495 C CA . PHE A 1 316 ? 12.121 -3.157 -24.862 1.00 92.38 316 PHE A CA 1
ATOM 2496 C C . PHE A 1 316 ? 10.756 -3.845 -24.920 1.00 92.38 316 PHE A C 1
ATOM 2498 O O . PHE A 1 316 ? 9.960 -3.702 -23.994 1.00 92.38 316 PHE A O 1
ATOM 2505 N N . GLU A 1 317 ? 10.487 -4.572 -25.996 1.00 91.81 317 GLU A N 1
ATOM 2506 C CA . GLU A 1 317 ? 9.287 -5.388 -26.180 1.00 91.81 317 GLU A CA 1
ATOM 2507 C C . GLU A 1 317 ? 9.723 -6.750 -26.730 1.00 91.81 317 GLU A C 1
ATOM 2509 O O . GLU A 1 317 ? 10.341 -6.828 -27.792 1.00 91.81 317 GLU A O 1
ATOM 2514 N N . GLY A 1 318 ? 9.447 -7.828 -26.000 1.00 93.88 318 GLY A N 1
ATOM 2515 C CA . GLY A 1 318 ? 9.864 -9.172 -26.392 1.00 93.88 318 GLY A CA 1
ATOM 2516 C C . GLY A 1 318 ? 9.786 -10.173 -25.240 1.00 93.88 318 GLY A C 1
ATOM 2517 O O . GLY A 1 318 ? 9.171 -9.876 -24.212 1.00 93.88 318 GLY A O 1
ATOM 2518 N N . PRO A 1 319 ? 10.390 -11.360 -25.412 1.00 95.75 319 PRO A N 1
ATOM 2519 C CA . PRO A 1 319 ? 10.478 -12.373 -24.367 1.00 95.75 319 PRO A CA 1
ATOM 2520 C C . PRO A 1 319 ? 11.154 -11.844 -23.097 1.00 95.75 319 PRO A C 1
ATOM 2522 O O . PRO A 1 319 ? 12.086 -11.038 -23.163 1.00 95.75 319 PRO A O 1
ATOM 2525 N N . ARG A 1 320 ? 10.676 -12.316 -21.940 1.00 95.19 320 ARG A N 1
ATOM 2526 C CA . ARG A 1 320 ? 11.138 -11.898 -20.608 1.00 95.19 320 ARG A CA 1
ATOM 2527 C C . ARG A 1 320 ? 12.656 -12.012 -20.457 1.00 95.19 320 ARG A C 1
ATOM 2529 O O . ARG A 1 320 ? 13.292 -11.062 -20.021 1.00 95.19 320 ARG A O 1
ATOM 2536 N N . ASP A 1 321 ? 13.215 -13.157 -20.827 1.00 95.62 321 ASP A N 1
ATOM 2537 C CA . ASP A 1 321 ? 14.635 -13.485 -20.702 1.00 95.62 321 ASP A CA 1
ATOM 2538 C C . ASP A 1 321 ? 15.527 -12.572 -21.556 1.00 95.62 321 ASP A C 1
ATOM 2540 O O . ASP A 1 321 ? 16.539 -12.061 -21.071 1.00 95.62 321 ASP A O 1
ATOM 2544 N N . GLU A 1 322 ? 15.135 -12.295 -22.804 1.00 95.94 322 GLU A N 1
ATOM 2545 C CA . GLU A 1 322 ? 15.862 -11.346 -23.654 1.00 95.94 322 GLU A CA 1
ATOM 2546 C C . GLU A 1 322 ? 15.748 -9.904 -23.139 1.00 95.94 322 GLU A C 1
ATOM 2548 O O . GLU A 1 322 ? 16.746 -9.176 -23.133 1.00 95.94 322 GLU A O 1
ATOM 2553 N N . ALA A 1 323 ? 14.561 -9.486 -22.683 1.00 94.44 323 ALA A N 1
ATOM 2554 C CA . ALA A 1 323 ? 14.337 -8.148 -22.140 1.00 94.44 323 ALA A CA 1
ATOM 2555 C C . ALA A 1 323 ? 15.151 -7.912 -20.859 1.00 94.44 323 ALA A C 1
ATOM 2557 O O . ALA A 1 323 ? 15.830 -6.889 -20.741 1.00 94.44 323 ALA A O 1
ATOM 2558 N N . GLU A 1 324 ? 15.135 -8.876 -19.937 1.00 95.44 324 GLU A N 1
ATOM 2559 C CA . GLU A 1 324 ? 15.909 -8.864 -18.696 1.00 95.44 324 GLU A CA 1
ATOM 2560 C C . GLU A 1 324 ? 17.411 -8.756 -18.981 1.00 95.44 324 GLU A C 1
ATOM 2562 O O . GLU A 1 324 ? 18.075 -7.824 -18.520 1.00 95.44 324 GLU A O 1
ATOM 2567 N N . ALA A 1 325 ? 17.942 -9.659 -19.811 1.00 95.56 325 ALA A N 1
ATOM 2568 C CA . ALA A 1 325 ? 19.362 -9.702 -20.135 1.00 95.56 325 ALA A CA 1
ATOM 2569 C C . ALA A 1 325 ? 19.831 -8.457 -20.908 1.00 95.56 325 ALA A C 1
ATOM 2571 O O . ALA A 1 325 ? 20.961 -7.995 -20.721 1.00 95.56 325 ALA A O 1
ATOM 2572 N N . CYS A 1 326 ? 18.991 -7.894 -21.781 1.00 94.44 326 CYS A N 1
ATOM 2573 C CA . CYS A 1 326 ? 19.303 -6.657 -22.493 1.00 94.44 326 CYS A CA 1
ATOM 2574 C C . CYS A 1 326 ? 19.310 -5.448 -21.548 1.00 94.44 326 CYS A C 1
ATOM 2576 O O . CYS A 1 326 ? 20.272 -4.673 -21.557 1.00 94.44 326 CYS A O 1
ATOM 2578 N N . ALA A 1 327 ? 18.296 -5.318 -20.686 1.00 93.38 327 ALA A N 1
ATOM 2579 C CA . ALA A 1 327 ? 18.217 -4.249 -19.696 1.00 93.38 327 ALA A CA 1
ATOM 2580 C C . ALA A 1 327 ? 19.408 -4.290 -18.725 1.00 93.38 327 ALA A C 1
ATOM 2582 O O . ALA A 1 327 ? 20.030 -3.256 -18.479 1.00 93.38 327 ALA A O 1
ATOM 2583 N N . ALA A 1 328 ? 19.792 -5.481 -18.254 1.00 94.31 328 ALA A N 1
ATOM 2584 C CA . ALA A 1 328 ? 20.960 -5.675 -17.399 1.00 94.31 328 ALA A CA 1
ATOM 2585 C C . ALA A 1 328 ? 22.254 -5.189 -18.073 1.00 94.31 328 ALA A C 1
ATOM 2587 O O . ALA A 1 328 ? 23.024 -4.432 -17.479 1.00 94.31 328 ALA A O 1
ATOM 2588 N N . LYS A 1 329 ? 22.469 -5.549 -19.349 1.00 92.69 329 LYS A N 1
ATOM 2589 C CA . LYS A 1 329 ? 23.627 -5.072 -20.126 1.00 92.69 329 LYS A CA 1
ATOM 2590 C C . LYS A 1 329 ? 23.643 -3.555 -20.281 1.00 92.69 329 LYS A C 1
ATOM 2592 O O . LYS A 1 329 ? 24.714 -2.961 -20.222 1.00 92.69 329 LYS A O 1
ATOM 2597 N N . ILE A 1 330 ? 22.485 -2.930 -20.491 1.00 90.88 330 ILE A N 1
ATOM 2598 C CA . ILE A 1 330 ? 22.384 -1.473 -20.643 1.00 90.88 330 ILE A CA 1
ATOM 2599 C C . ILE A 1 330 ? 22.681 -0.761 -19.325 1.00 90.88 330 ILE A C 1
ATOM 2601 O O . ILE A 1 330 ? 23.412 0.225 -19.340 1.00 90.88 330 ILE A O 1
ATOM 2605 N N . ILE A 1 331 ? 22.174 -1.267 -18.197 1.00 91.38 331 ILE A N 1
ATOM 2606 C CA . ILE A 1 331 ? 22.468 -0.714 -16.868 1.00 91.38 331 ILE A CA 1
ATOM 2607 C C . ILE A 1 331 ? 23.974 -0.747 -16.595 1.00 91.38 331 ILE A C 1
ATOM 2609 O O . ILE A 1 331 ? 24.549 0.273 -16.219 1.00 91.38 331 ILE A O 1
ATOM 2613 N N . GLU A 1 332 ? 24.629 -1.887 -16.825 1.00 91.38 332 GLU A N 1
ATOM 2614 C CA . GLU A 1 332 ? 26.071 -2.014 -16.591 1.00 91.38 332 GLU A CA 1
ATOM 2615 C C . GLU A 1 332 ? 26.897 -1.169 -17.566 1.00 91.38 332 GLU A C 1
ATOM 2617 O O . GLU A 1 332 ? 27.838 -0.501 -17.146 1.00 91.38 332 GLU A O 1
ATOM 2622 N N . ALA A 1 333 ? 26.509 -1.116 -18.845 1.00 90.62 333 ALA A N 1
ATOM 2623 C CA . ALA A 1 333 ? 27.167 -0.249 -19.817 1.00 90.62 333 ALA A CA 1
ATOM 2624 C C . ALA A 1 333 ? 27.039 1.234 -19.438 1.00 90.62 333 ALA A C 1
ATOM 2626 O O . ALA A 1 333 ? 28.011 1.974 -19.556 1.00 90.62 333 ALA A O 1
ATOM 2627 N N . TRP A 1 334 ? 25.868 1.664 -18.952 1.00 87.62 334 TRP A N 1
ATOM 2628 C CA . TRP A 1 334 ? 25.617 3.050 -18.552 1.00 87.62 334 TRP A CA 1
ATOM 2629 C C . TRP A 1 334 ? 26.478 3.484 -17.362 1.00 87.62 334 TRP A C 1
ATOM 2631 O O . TRP A 1 334 ? 26.949 4.615 -17.335 1.00 87.62 334 TRP A O 1
ATOM 2641 N N . LYS A 1 335 ? 26.738 2.588 -16.400 1.00 84.69 335 LYS A N 1
ATOM 2642 C CA . LYS A 1 335 ? 27.588 2.880 -15.230 1.00 84.69 335 LYS A CA 1
ATOM 2643 C C . LYS A 1 335 ? 29.027 3.247 -15.591 1.00 84.69 335 LYS A C 1
ATOM 2645 O O . LYS A 1 335 ? 29.677 3.946 -14.821 1.00 84.69 335 LYS A O 1
ATOM 2650 N N . THR A 1 336 ? 29.532 2.750 -16.717 1.00 87.44 336 THR A N 1
ATOM 2651 C CA . THR A 1 336 ? 30.899 3.013 -17.190 1.00 87.44 336 THR A CA 1
ATOM 2652 C C . THR A 1 336 ? 30.935 3.905 -18.427 1.00 87.44 336 THR A C 1
ATOM 2654 O O . THR A 1 336 ? 31.992 4.052 -19.031 1.00 87.44 336 THR A O 1
ATOM 2657 N N . PHE A 1 337 ? 29.786 4.421 -18.866 1.00 88.38 337 PHE A N 1
ATOM 2658 C CA . PHE A 1 337 ? 29.685 5.216 -20.080 1.00 88.38 337 PHE A CA 1
ATOM 2659 C C . PHE A 1 337 ? 30.050 6.670 -19.792 1.00 88.38 337 PHE A C 1
ATOM 2661 O O . PHE A 1 337 ? 29.319 7.365 -19.091 1.00 88.38 337 PHE A O 1
ATOM 2668 N N . ASP A 1 338 ? 31.130 7.143 -20.403 1.00 88.06 338 ASP A N 1
ATOM 2669 C CA . ASP A 1 338 ? 31.484 8.552 -20.453 1.00 88.06 338 ASP A CA 1
ATOM 2670 C C . ASP A 1 338 ? 31.223 9.115 -21.855 1.00 88.06 338 ASP A C 1
ATOM 2672 O O . ASP A 1 338 ? 31.485 8.500 -22.892 1.00 88.06 338 ASP A O 1
ATOM 2676 N N . PHE A 1 339 ? 30.689 10.330 -21.904 1.00 88.94 339 PHE A N 1
ATOM 2677 C CA . PHE A 1 339 ? 30.597 11.091 -23.141 1.00 88.94 339 PHE A CA 1
ATOM 2678 C C . PHE A 1 339 ? 30.852 12.573 -22.854 1.00 88.94 339 PHE A C 1
ATOM 2680 O O . PHE A 1 339 ? 29.908 13.374 -22.789 1.00 88.94 339 PHE A O 1
ATOM 2687 N N . PRO A 1 340 ? 32.134 12.971 -22.704 1.00 89.81 340 PRO A N 1
ATOM 2688 C CA . PRO A 1 340 ? 32.509 14.328 -22.305 1.00 89.81 340 PRO A CA 1
ATOM 2689 C C . PRO A 1 340 ? 31.949 15.422 -23.221 1.00 89.81 340 PRO A C 1
ATOM 2691 O O . PRO A 1 340 ? 31.645 16.519 -22.762 1.00 89.81 340 PRO A O 1
ATOM 2694 N N . ALA A 1 341 ? 31.747 15.119 -24.508 1.00 90.56 341 ALA A N 1
ATOM 2695 C CA . ALA A 1 341 ? 31.151 16.042 -25.476 1.00 90.56 341 ALA A CA 1
ATOM 2696 C C . ALA A 1 341 ? 29.697 16.443 -25.142 1.00 90.56 341 ALA A C 1
ATOM 2698 O O . ALA A 1 341 ? 29.242 17.491 -25.595 1.00 90.56 341 ALA A O 1
ATOM 2699 N N . CYS A 1 342 ? 28.979 15.645 -24.342 1.00 82.44 342 CYS A N 1
ATOM 2700 C CA . CYS A 1 342 ? 27.663 15.991 -23.793 1.00 82.44 342 CYS A CA 1
ATOM 2701 C C . CYS A 1 342 ? 27.680 16.178 -22.271 1.00 82.44 342 CYS A C 1
ATOM 2703 O O . CYS A 1 342 ? 26.620 16.127 -21.650 1.00 82.44 342 CYS A O 1
ATOM 2705 N N . SER A 1 343 ? 28.855 16.384 -21.666 1.00 81.19 343 SER A N 1
ATOM 2706 C CA . SER A 1 343 ? 29.008 16.508 -20.211 1.00 81.19 343 SER A CA 1
ATOM 2707 C C . SER A 1 343 ? 28.467 15.299 -19.432 1.00 81.19 343 SER A C 1
ATOM 2709 O O . SER A 1 343 ? 27.976 15.449 -18.315 1.00 81.19 343 SER A O 1
ATOM 2711 N N . ILE A 1 344 ? 28.548 14.106 -20.031 1.00 76.81 344 ILE A N 1
ATOM 2712 C CA . ILE A 1 344 ? 28.308 12.828 -19.355 1.00 76.81 344 ILE A CA 1
ATOM 2713 C C . ILE A 1 344 ? 29.684 12.335 -18.905 1.00 76.81 344 ILE A C 1
ATOM 2715 O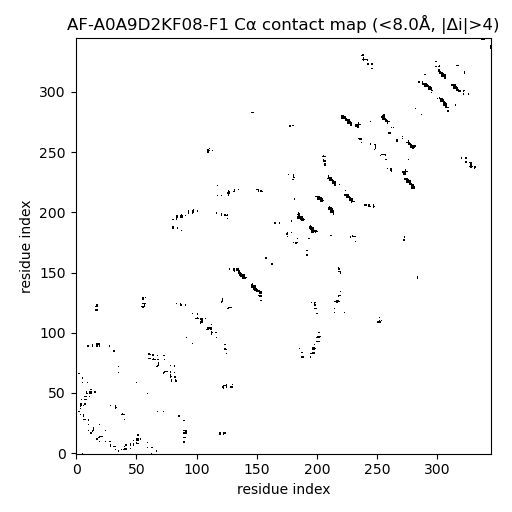 O . ILE A 1 344 ? 30.562 12.148 -19.751 1.00 76.81 344 ILE A O 1
ATOM 2719 N N . LEU A 1 345 ? 29.886 12.221 -17.593 1.00 63.84 345 LEU A N 1
ATOM 2720 C CA . LEU A 1 345 ? 31.156 11.848 -16.963 1.00 63.84 345 LEU A CA 1
ATOM 2721 C C . LEU A 1 345 ? 31.043 10.506 -16.257 1.00 63.84 345 LEU A C 1
ATOM 2723 O O . LEU A 1 345 ? 29.988 10.297 -15.612 1.00 63.84 345 LEU A O 1
#

Nearest PDB structures (foldseek):
  6f8e-assembly1_A  TM=2.762E-01  e=6.116E+00  Toxoplasma gondii ME49
  8jzl-assembly1_A  TM=1.973E-01  e=3.398E+00  Salmonella enterica subsp. enterica serovar Typhimurium str. LT2
  7vop-assembly1_I  TM=2.840E-01  e=9.894E+00  Xenopus laevis

Organism: NCBI:txid2838602

pLDDT: mean 91.42, std 9.75, range [51.38, 98.69]

Secondary structure (DSSP, 8-state):
--HHHHHHHHHHHHHHHS---GGGHHHHHHHHHHHHT-SS---S----HHHHT-SSSHHHHHHHHHHHHHTT-S-TT-HHHHHHHHHHHHSPPHHHHHHHHHHHHHHH-HHHHHHHHHHHHHHTTSS-HHHHHTSEEEEEEETTEEEEEEE--SSPPPPHHHHHHHHHS--S--SSSSTTSGGGTT---BTTB---TT---EEEEETTEEEEEEE-SS-SSTT-EEEEESS-------TTHHHHHHHHHHH-TTSEEE---SSTTSSSS--SS-EEEEES---HHHHPPEEEEEEETTEEEEEEEEESSSS--EEEES-HHHHHHHHHHHHHHHHT--BGGGTB-

InterPro domains:
  IPR000766 Galactose-1-phosphate uridyl transferase, class II [MF_00571] (1-345)
  IPR000766 Galactose-1-phosphate uridyl transferase, class II [PTHR39191] (6-342)
  IPR005849 Galactose-1-phosphate uridyl transferase, N-terminal [PF01087] (76-234)

Radius of gyration: 23.46 Å; Cα contacts (8 Å, |Δi|>4): 530; chains: 1; bounding box: 64×44×66 Å